Protein 2X4G (pdb70)

CATH classification: 3.40.50.720

InterPro domains:
  IPR001509 NAD-dependent epimerase/dehydratase [PF01370] (17-238)
  IPR036291 NAD(P)-binding domain superfamily [SSF51735] (15-338)
  IPR051783 NAD(P)-dependent oxidoreductase-like [PTHR48079] (13-336)

Organism: Pseudomonas aeruginosa (strain ATCC 15692 / DSM 22644 / CIP 104116 / JCM 14847 / LMG 12228 / 1C / PRS 101 / PAO1) (NCBI:txid208964)

Radius of gyration: 19.43 Å; Cα contacts (8 Å, |Δi|>4): 600; chains: 1; bounding box: 44×50×52 Å

Nearest PDB structures (foldseek):
  2x4g-assembly1_A-2  TM=1.003E+00  e=2.771E-66  Pseudomonas aeruginosa PAO1
  3wj7-assembly1_C  TM=9.070E-01  e=3.249E-26  Gluconobacter oxydans 621H
  4r1t-assembly1_A  TM=8.453E-01  e=2.362E-19  Petunia x hybrida
  4r1s-assembly2_B  TM=8.388E-01  e=1.203E-18  Petunia x hybrida
  3qvo-assembl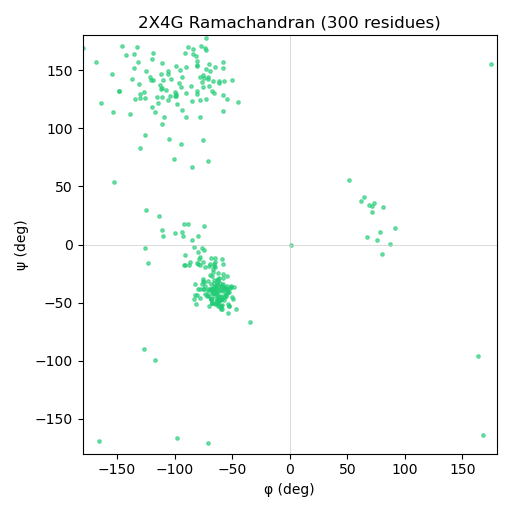y1_A  TM=6.931E-01  e=1.003E-07  Shigella flexneri 2a str. 2457T

Solvent-accessible surface area: 14482 Å² total; per-residue (Å²): 82,173,27,60,15,0,0,6,32,2,35,36,14,24,0,7,5,0,0,86,6,0,78,85,50,41,20,52,4,0,0,4,24,118,76,102,28,108,17,120,81,0,59,116,10,151,30,66,60,18,82,4,102,30,125,59,99,72,5,1,63,158,1,1,117,64,14,60,0,0,0,16,59,170,133,41,65,48,20,56,34,90,5,82,15,2,4,48,1,1,115,126,24,218,8,73,47,0,0,7,22,10,16,18,43,2,8,28,120,22,106,141,54,106,54,0,64,14,49,16,88,38,156,76,119,4,103,86,114,42,71,109,10,51,16,43,38,10,17,2,46,11,0,34,76,31,16,157,122,68,11,26,0,0,0,0,0,15,9,40,11,0,2,47,25,1,70,57,14,72,48,1,157,19,0,10,22,6,13,48,57,137,63,85,85,32,20,66,12,59,36,5,0,1,8,0,27,11,0,0,105,0,0,14,43,0,0,70,134,4,118,98,21,48,4,0,0,0,18,21,58,62,17,78,23,37,52,0,3,84,67,0,0,101,58,25,71,66,110,40,8,104,90,57,60,63,69,127,25,151,48,109,53,76,114,58,215,192,129,36,131,13,25,8,19,45,7,39,21,168,43,0,119,141,71,1,47,7,88,28,111,31,54,10,55,75,2,0,75,73,0,1,69,45,1,125,123,87,57,52,42,167

Secondary structure (DSSP, 8-state):
---EEEEESTTSHHHHHHHHHHHHTT-EEEEEE-TTS-GGGGGGG--EEEE--TT-HHHHHHHTTT-SEEEE--HHHHHHHHHHHHHHHHHHHT-S-EEEE--GGGSPPPTTSSPB-TT---SS--TTS-HHHHHHHHHHHHHHHHHHTT--EEEEEE-EEE-S--SS-STTHHHHHHHTT---EEE--EEEEEEHHHHHHHHHHHHHHSPTT-EEEE--EEEEHHHHHHHHHHHHT-PPPEEE-HHHHHHHHHHHH---TT----B--HHIIIII-----S-HHHHHHHHHHHHHHTT---

Sequence (302 aa):
AHVKYAVLGATGLLGHHAARAIRAAGHDLVLIHRPSSQIQRLAYLEPECRVAEMLDHAGLERALRGLDGVIFSEEVASALGQTNPFYAACLQARVPRILYVGSAYAMPRHPQGLPGHEGLFYDSLPSGKSSYVLCKWALDEQAREQARNGLPVVIGIPGMVLGELDIGPTTGRVITAIGNGEMTHYVAGQRNVIDAAEAGRGLLMALERGRIGERYLLTGHNLEMADLTRRIAELLGQPAPQPMSMAMARALATLGRLEVMAGGQFLDGRKAREELGFFSTTALDDTLLRAIDWFRDNGYFN

Structure (mmCIF, N/CA/C/O backbone):
data_2X4G
#
_entry.id   2X4G
#
_cell.length_a   83.380
_cell.length_b   83.380
_cell.length_c   215.720
_cell.angle_alpha   90.00
_cell.angle_beta   90.00
_cell.angle_gamma   120.00
#
_symmetry.space_group_name_H-M   'P 62 2 2'
#
loop_
_entity.id
_entity.type
_entity.pdbx_description
1 polymer 'NUCLEOSIDE-DIPHOSPHATE-SUGAR EPIMERASE'
2 water water
#
loop_
_atom_site.group_PDB
_atom_site.id
_atom_site.type_symbol
_atom_site.label_atom_id
_atom_site.label_alt_id
_atom_site.label_comp_id
_atom_site.label_asym_id
_atom_site.label_entity_id
_atom_site.label_seq_id
_atom_site.pdbx_PDB_ins_code
_atom_site.Cartn_x
_atom_site.Cartn_y
_atom_site.Cartn_z
_atom_site.occupancy
_atom_site.B_iso_or_equiv
_atom_site.auth_seq_id
_atom_site.auth_comp_id
_atom_site.auth_asym_id
_atom_site.auth_atom_id
_atom_site.pdbx_PDB_model_num
ATOM 1 N N . ALA A 1 12 ? 17.065 -2.120 150.863 1.00 70.69 11 ALA A N 1
ATOM 2 C CA . ALA A 1 12 ? 17.056 -1.541 149.475 1.00 69.84 11 ALA A CA 1
ATOM 3 C C . ALA A 1 12 ? 16.251 -2.425 148.487 1.00 69.72 11 ALA A C 1
ATOM 4 O O . ALA A 1 12 ? 16.825 -3.186 147.700 1.00 69.55 11 ALA A O 1
ATOM 6 N N . HIS A 1 13 ? 14.924 -2.282 148.528 1.00 69.73 12 HIS A N 1
ATOM 7 C CA . HIS A 1 13 ? 13.964 -3.156 147.812 1.00 69.51 12 HIS A CA 1
ATOM 8 C C . HIS A 1 13 ? 14.080 -3.277 146.251 1.00 66.30 12 HIS A C 1
ATOM 9 O O . HIS A 1 13 ? 13.528 -4.221 145.675 1.00 67.40 12 HIS A O 1
ATOM 16 N N . VAL A 1 14 ? 14.778 -2.377 145.562 1.00 61.82 13 VAL A N 1
ATOM 17 C CA . VAL A 1 14 ? 14.850 -2.473 144.100 1.00 58.40 13 VAL A CA 1
ATOM 18 C C . VAL A 1 14 ? 16.301 -2.657 143.623 1.00 55.77 13 VAL A C 1
ATOM 19 O O . VAL A 1 14 ? 17.224 -2.088 144.181 1.00 54.86 13 VAL A O 1
ATOM 23 N N . LYS A 1 15 ? 16.497 -3.480 142.599 1.00 53.62 14 LYS A N 1
ATOM 24 C CA . LYS A 1 15 ? 17.838 -3.815 142.101 1.00 51.61 14 LYS A CA 1
ATOM 25 C C . LYS A 1 15 ? 17.947 -3.380 140.634 1.00 49.31 14 LYS A C 1
ATOM 26 O O . LYS A 1 15 ? 17.171 -3.854 139.785 1.00 49.76 14 LYS A O 1
ATOM 32 N N . TYR A 1 16 ? 18.866 -2.464 140.337 1.00 46.18 15 TYR A N 1
ATOM 33 C CA . TYR A 1 16 ? 19.096 -2.031 138.958 1.00 44.26 15 TYR A CA 1
ATOM 34 C C . TYR A 1 16 ? 20.534 -2.302 138.559 1.00 43.33 15 TYR A C 1
ATOM 35 O O . TYR A 1 16 ? 21.441 -2.123 139.366 1.00 43.11 15 TYR A O 1
ATOM 44 N N . ALA A 1 17 ? 20.729 -2.725 137.309 1.00 42.65 16 ALA A N 1
ATOM 45 C CA . ALA A 1 17 ? 22.050 -3.067 136.784 1.00 42.15 16 ALA A CA 1
ATOM 46 C C . ALA A 1 17 ? 22.496 -2.056 135.750 1.00 41.17 16 ALA A C 1
ATOM 47 O O . ALA A 1 17 ? 21.669 -1.406 135.137 1.00 40.57 16 ALA A O 1
ATOM 49 N N . VAL A 1 18 ? 23.812 -1.944 135.561 1.00 40.80 17 VAL A N 1
ATOM 50 C CA . VAL A 1 18 ? 24.407 -1.075 134.548 1.00 40.08 17 VAL A CA 1
ATOM 51 C C . VAL A 1 18 ? 25.490 -1.839 133.802 1.00 40.53 17 VAL A C 1
ATOM 52 O O . VAL A 1 18 ? 26.388 -2.386 134.433 1.00 41.09 17 VAL A O 1
ATOM 56 N N . LEU A 1 19 ? 25.406 -1.903 132.475 1.00 40.69 18 LEU A N 1
ATOM 57 C CA . LEU A 1 19 ? 26.525 -2.373 131.651 1.00 40.95 18 LEU A CA 1
ATOM 58 C C . LEU A 1 19 ? 27.261 -1.162 131.173 1.00 40.58 18 LEU A C 1
ATOM 59 O O . LEU A 1 19 ? 26.628 -0.184 130.778 1.00 40.50 18 LEU A O 1
ATOM 64 N N . GLY A 1 20 ? 28.589 -1.231 131.178 1.00 40.59 19 GLY A N 1
ATOM 65 C CA . GLY A 1 20 ? 29.430 -0.118 130.748 1.00 39.91 19 GLY A CA 1
ATOM 66 C C . GLY A 1 20 ? 29.593 0.913 131.840 1.00 39.35 19 GLY A C 1
ATOM 67 O O . GLY A 1 20 ? 29.754 2.094 131.555 1.00 39.30 19 GLY A O 1
ATOM 68 N N . ALA A 1 21 ? 29.589 0.443 133.085 1.00 39.29 20 ALA A N 1
ATOM 69 C CA . ALA A 1 21 ? 29.693 1.284 134.266 1.00 38.83 20 ALA A CA 1
ATOM 70 C C . ALA A 1 21 ? 31.015 2.018 134.432 1.00 38.80 20 ALA A C 1
ATOM 71 O O . ALA A 1 21 ? 31.089 2.980 135.189 1.00 39.46 20 ALA A O 1
ATOM 73 N N . THR A 1 22 ? 32.061 1.585 133.750 1.00 38.85 21 THR A N 1
ATOM 74 C CA . THR A 1 22 ? 33.371 2.238 133.871 1.00 38.47 21 THR A CA 1
ATOM 75 C C . THR A 1 22 ? 33.504 3.425 132.908 1.00 38.20 21 THR A C 1
ATOM 76 O O . THR A 1 22 ? 34.408 4.235 133.056 1.00 38.20 21 THR A O 1
ATOM 80 N N . GLY A 1 23 ? 32.617 3.524 131.921 1.00 37.85 22 GLY A N 1
ATOM 81 C CA . GLY A 1 23 ? 32.567 4.718 131.075 1.00 37.61 22 GLY A CA 1
ATOM 82 C C . GLY A 1 23 ? 31.985 5.909 131.824 1.00 37.40 22 GLY A C 1
ATOM 83 O O . GLY A 1 23 ? 31.386 5.746 132.889 1.00 37.82 22 GLY A O 1
ATOM 84 N N . LEU A 1 24 ? 32.127 7.106 131.258 1.00 37.05 23 LEU A N 1
ATOM 85 C CA . LEU A 1 24 ? 31.716 8.336 131.930 1.00 36.03 23 LEU A CA 1
ATOM 86 C C . LEU A 1 24 ? 30.248 8.307 132.280 1.00 35.89 23 LEU A C 1
ATOM 87 O O . LEU A 1 24 ? 29.866 8.560 133.415 1.00 35.77 23 LEU A O 1
ATOM 92 N N . LEU A 1 25 ? 29.414 8.013 131.301 1.00 35.68 24 LEU A N 1
ATOM 93 C CA . LEU A 1 25 ? 27.990 8.112 131.526 1.00 35.69 24 LEU A CA 1
ATOM 94 C C . LEU A 1 25 ? 27.477 6.931 132.388 1.00 36.16 24 LEU A C 1
ATOM 95 O O . LEU A 1 25 ? 26.641 7.110 133.250 1.00 36.73 24 LEU A O 1
ATOM 100 N N . GLY A 1 26 ? 27.996 5.731 132.189 1.00 36.75 25 GLY A N 1
ATOM 101 C CA . GLY A 1 26 ? 27.625 4.598 133.048 1.00 36.68 25 GLY A CA 1
ATOM 102 C C . GLY A 1 26 ? 28.003 4.772 134.521 1.00 36.45 25 GLY A C 1
ATOM 103 O O . GLY A 1 26 ? 27.272 4.345 135.407 1.00 36.96 25 GLY A O 1
ATOM 104 N N . HIS A 1 27 ? 29.151 5.391 134.791 1.00 35.48 26 HIS A N 1
ATOM 105 C CA . HIS A 1 27 ? 29.653 5.509 136.149 1.00 34.33 26 HIS A CA 1
ATOM 106 C C . HIS A 1 27 ? 28.677 6.376 136.904 1.00 33.90 26 HIS A C 1
ATOM 107 O O . HIS A 1 27 ? 28.345 6.108 138.059 1.00 33.73 26 HIS A O 1
ATOM 114 N N . HIS A 1 28 ? 28.202 7.413 136.226 1.00 33.79 27 HIS A N 1
ATOM 115 C CA . HIS A 1 28 ? 27.240 8.366 136.810 1.00 33.37 27 HIS A CA 1
ATOM 116 C C . HIS A 1 28 ? 25.819 7.759 136.875 1.00 33.84 27 HIS A C 1
ATOM 117 O O . HIS A 1 28 ? 25.054 8.088 137.772 1.00 35.55 27 HIS A O 1
ATOM 124 N N . ALA A 1 29 ? 25.448 6.856 135.975 1.00 33.54 28 ALA A N 1
ATOM 125 C CA . ALA A 1 29 ? 24.188 6.124 136.181 1.00 33.74 28 ALA A CA 1
ATOM 126 C C . ALA A 1 29 ? 24.321 5.306 137.464 1.00 34.38 28 ALA A C 1
ATOM 127 O O . ALA A 1 29 ? 23.456 5.359 138.324 1.00 34.83 28 ALA A O 1
ATOM 129 N N . ALA A 1 30 ? 25.428 4.578 137.595 1.00 34.61 29 ALA A N 1
ATOM 130 C CA . ALA A 1 30 ? 25.669 3.732 138.753 1.00 35.00 29 ALA A CA 1
ATOM 131 C C . ALA A 1 30 ? 25.517 4.534 140.050 1.00 35.23 29 ALA A C 1
ATOM 132 O O . ALA A 1 30 ? 24.752 4.157 140.947 1.00 35.92 29 ALA A O 1
ATOM 134 N N . ARG A 1 31 ? 26.222 5.652 140.125 1.00 34.43 30 ARG A N 1
ATOM 135 C CA . ARG A 1 31 ? 26.104 6.574 141.246 1.00 34.38 30 ARG A CA 1
ATOM 136 C C . ARG A 1 31 ? 24.684 7.038 141.561 1.00 34.61 30 ARG A C 1
ATOM 137 O O . ARG A 1 31 ? 24.317 7.208 142.708 1.00 35.11 30 ARG A O 1
ATOM 145 N N . ALA A 1 32 ? 23.916 7.316 140.522 1.00 34.59 31 ALA A N 1
ATOM 146 C CA . ALA A 1 32 ? 22.559 7.787 140.685 1.00 34.92 31 ALA A CA 1
ATOM 147 C C . ALA A 1 32 ? 21.698 6.703 141.302 1.00 35.34 31 ALA A C 1
ATOM 148 O O . ALA A 1 32 ? 20.815 7.003 142.102 1.00 36.52 31 ALA A O 1
ATOM 150 N N . ILE A 1 33 ? 21.959 5.452 140.922 1.00 35.25 32 ILE A N 1
ATOM 151 C CA . ILE A 1 33 ? 21.268 4.287 141.470 1.00 35.47 32 ILE A CA 1
ATOM 152 C C . ILE A 1 33 ? 21.635 4.126 142.926 1.00 36.52 32 ILE A C 1
ATOM 153 O O . ILE A 1 33 ? 20.801 3.823 143.738 1.00 37.44 32 ILE A O 1
ATOM 158 N N . ARG A 1 34 ? 22.894 4.330 143.259 1.00 37.48 33 ARG A N 1
ATOM 159 C CA . ARG A 1 34 ? 23.325 4.325 144.644 1.00 38.72 33 ARG A CA 1
ATOM 160 C C . ARG A 1 34 ? 22.705 5.498 145.408 1.00 38.53 33 ARG A C 1
ATOM 161 O O . ARG A 1 34 ? 22.192 5.313 146.498 1.00 39.84 33 ARG A O 1
ATOM 169 N N . ALA A 1 35 ? 22.704 6.690 144.831 1.00 37.65 34 ALA A N 1
ATOM 170 C CA . ALA A 1 35 ? 22.094 7.868 145.485 1.00 37.48 34 ALA A CA 1
ATOM 171 C C . ALA A 1 35 ? 20.585 7.713 145.764 1.00 37.88 34 ALA A C 1
ATOM 172 O O . ALA A 1 35 ? 20.065 8.235 146.746 1.00 38.29 34 ALA A O 1
ATOM 174 N N . ALA A 1 36 ? 19.881 6.999 144.900 1.00 37.94 35 ALA A N 1
ATOM 175 C CA . ALA A 1 36 ? 18.451 6.719 145.121 1.00 39.04 35 ALA A CA 1
ATOM 176 C C . ALA A 1 36 ? 18.191 5.633 146.187 1.00 40.07 35 ALA A C 1
ATOM 177 O O . ALA A 1 36 ? 17.040 5.334 146.502 1.00 40.68 35 ALA A O 1
ATOM 179 N N . GLY A 1 37 ? 19.255 5.038 146.725 1.00 40.27 36 GLY A N 1
ATOM 180 C CA . GLY A 1 37 ? 19.125 3.956 147.706 1.00 41.08 36 GLY A CA 1
ATOM 181 C C . GLY A 1 37 ? 18.627 2.634 147.142 1.00 40.97 36 GLY A C 1
ATOM 182 O O . GLY A 1 37 ? 18.018 1.856 147.843 1.00 42.55 36 GLY A O 1
ATOM 183 N N . HIS A 1 38 ? 18.882 2.374 145.869 1.00 40.15 37 HIS A N 1
ATOM 184 C CA . HIS A 1 38 ? 18.619 1.070 145.292 1.00 39.70 37 HIS A CA 1
ATOM 185 C C . HIS A 1 38 ? 19.846 0.168 145.407 1.00 39.88 37 HIS A C 1
ATOM 186 O O . HIS A 1 38 ? 20.942 0.623 145.711 1.00 39.15 37 HIS A O 1
ATOM 193 N N . ASP A 1 39 ? 19.637 -1.128 145.206 1.00 40.65 38 ASP A N 1
ATOM 194 C CA . ASP A 1 39 ? 20.726 -2.076 145.142 1.00 41.15 38 ASP A CA 1
ATOM 195 C C . ASP A 1 39 ? 21.305 -1.995 143.743 1.00 39.76 38 ASP A C 1
ATOM 196 O O . ASP A 1 39 ? 20.571 -2.056 142.758 1.00 39.70 38 ASP A O 1
ATOM 201 N N . LEU A 1 40 ? 22.622 -1.851 143.662 1.00 38.66 39 LEU A N 1
ATOM 202 C CA . LEU A 1 40 ? 23.291 -1.634 142.394 1.00 37.42 39 LEU A CA 1
ATOM 203 C C . LEU A 1 40 ? 23.972 -2.901 141.953 1.00 37.66 39 LEU A C 1
ATOM 204 O O . LEU A 1 40 ? 24.738 -3.505 142.720 1.00 38.55 39 LEU A O 1
ATOM 209 N N . VAL A 1 41 ? 23.689 -3.307 140.724 1.00 36.77 40 VAL A N 1
ATOM 210 C CA . VAL A 1 41 ? 24.434 -4.381 140.092 1.00 36.91 40 VAL A CA 1
ATOM 211 C C . VAL A 1 41 ? 25.230 -3.798 138.919 1.00 36.10 40 VAL A C 1
ATOM 212 O O . VAL A 1 41 ? 24.719 -2.967 138.172 1.00 35.64 40 VAL A O 1
ATOM 216 N N . LEU A 1 42 ? 26.483 -4.219 138.789 1.00 35.93 41 LEU A N 1
ATOM 217 C CA . LEU A 1 42 ? 27.341 -3.822 137.680 1.00 35.71 41 LEU A CA 1
ATOM 218 C C . LEU A 1 42 ? 27.706 -5.057 136.860 1.00 37.04 41 LEU A C 1
ATOM 219 O O . LEU A 1 42 ? 28.381 -5.971 137.356 1.00 37.68 41 LEU A O 1
ATOM 224 N N . ILE A 1 43 ? 27.237 -5.096 135.616 1.00 37.68 42 ILE A N 1
ATOM 225 C CA . ILE A 1 43 ? 27.585 -6.171 134.705 1.00 38.93 42 ILE A CA 1
ATOM 226 C C . ILE A 1 43 ? 28.789 -5.700 133.898 1.00 39.24 42 ILE A C 1
ATOM 227 O O . ILE A 1 43 ? 28.688 -4.737 133.165 1.00 39.10 42 ILE A O 1
ATOM 232 N N . HIS A 1 44 ? 29.925 -6.375 134.054 1.00 40.53 43 HIS A N 1
ATOM 233 C CA . HIS A 1 44 ? 31.167 -5.966 133.400 1.00 41.04 43 HIS A CA 1
ATOM 234 C C . HIS A 1 44 ? 31.897 -7.088 132.705 1.00 42.98 43 HIS A C 1
ATOM 235 O O . HIS A 1 44 ? 31.749 -8.267 133.052 1.00 43.97 43 HIS A O 1
ATOM 242 N N . ARG A 1 45 ? 32.727 -6.730 131.738 1.00 44.27 44 ARG A N 1
ATOM 243 C CA . ARG A 1 45 ? 33.542 -7.753 131.096 1.00 46.67 44 ARG A CA 1
ATOM 244 C C . ARG A 1 45 ? 34.759 -8.059 131.984 1.00 46.81 44 ARG A C 1
ATOM 245 O O . ARG A 1 45 ? 35.158 -7.238 132.810 1.00 46.29 44 ARG A O 1
ATOM 253 N N . PRO A 1 46 ? 35.310 -9.263 131.869 1.00 48.00 45 PRO A N 1
ATOM 254 C CA . PRO A 1 46 ? 36.328 -9.651 132.830 1.00 49.22 45 PRO A CA 1
ATOM 255 C C . PRO A 1 46 ? 37.576 -8.778 132.773 1.00 49.46 45 PRO A C 1
ATOM 256 O O . PRO A 1 46 ? 38.220 -8.562 133.791 1.00 49.28 45 PRO A O 1
ATOM 260 N N . SER A 1 47 ? 37.896 -8.264 131.596 1.00 50.30 46 SER A N 1
ATOM 261 C CA . SER A 1 47 ? 39.034 -7.354 131.442 1.00 51.44 46 SER A CA 1
ATOM 262 C C . SER A 1 47 ? 38.843 -5.974 132.071 1.00 50.82 46 SER A C 1
ATOM 263 O O . SER A 1 47 ? 39.815 -5.247 132.251 1.00 51.13 46 SER A O 1
ATOM 266 N N . SER A 1 48 ? 37.610 -5.583 132.358 1.00 50.70 47 SER A N 1
ATOM 267 C CA . SER A 1 48 ? 37.349 -4.193 132.717 1.00 50.73 47 SER A CA 1
ATOM 268 C C . SER A 1 48 ? 37.694 -3.937 134.167 1.00 51.37 47 SER A C 1
ATOM 269 O O . SER A 1 48 ? 37.610 -4.841 135.002 1.00 52.66 47 SER A O 1
ATOM 272 N N . GLN A 1 49 ? 38.029 -2.692 134.476 1.00 51.33 48 GLN A N 1
ATOM 273 C CA . GLN A 1 49 ? 38.493 -2.364 135.803 1.00 52.03 48 GLN A CA 1
ATOM 274 C C . GLN A 1 49 ? 37.415 -1.727 136.670 1.00 50.09 48 GLN A C 1
ATOM 275 O O . GLN A 1 49 ? 37.412 -0.541 136.995 1.00 49.25 48 GLN A O 1
ATOM 281 N N . ILE A 1 50 ? 36.514 -2.604 137.059 1.00 49.16 49 ILE A N 1
ATOM 282 C CA . ILE A 1 50 ? 35.303 -2.264 137.722 1.00 47.16 49 ILE A CA 1
ATOM 283 C C . ILE A 1 50 ? 35.586 -1.957 139.203 1.00 47.59 49 ILE A C 1
ATOM 284 O O . ILE A 1 50 ? 34.792 -1.309 139.862 1.00 47.15 49 ILE A O 1
ATOM 289 N N . GLN A 1 51 ? 36.735 -2.385 139.717 1.00 48.67 50 GLN A N 1
ATOM 290 C CA . GLN A 1 51 ? 37.140 -2.033 141.085 1.00 49.27 50 GLN A CA 1
ATOM 291 C C . GLN A 1 51 ? 37.256 -0.515 141.329 1.00 48.01 50 GLN A C 1
ATOM 292 O O . GLN A 1 51 ? 37.352 -0.098 142.477 1.00 47.85 50 GLN A O 1
ATOM 298 N N . ARG A 1 52 ? 37.242 0.303 140.272 1.00 46.54 51 ARG A N 1
ATOM 299 C CA . ARG A 1 52 ? 37.099 1.754 140.450 1.00 45.72 51 ARG A CA 1
ATOM 300 C C . ARG A 1 52 ? 35.746 2.147 141.040 1.00 44.13 51 ARG A C 1
ATOM 301 O O . ARG A 1 52 ? 35.576 3.281 141.449 1.00 43.53 51 ARG A O 1
ATOM 309 N N . LEU A 1 53 ? 34.783 1.230 141.036 1.00 43.19 52 LEU A N 1
ATOM 310 C CA . LEU A 1 53 ? 33.442 1.493 141.538 1.00 42.07 52 LEU A CA 1
ATOM 311 C C . LEU A 1 53 ? 33.150 0.749 142.847 1.00 42.57 52 LEU A C 1
ATOM 312 O O . LEU A 1 53 ? 32.017 0.777 143.361 1.00 42.40 52 LEU A O 1
ATOM 317 N N . ALA A 1 54 ? 34.170 0.113 143.411 1.00 42.78 53 ALA A N 1
ATOM 318 C CA . ALA A 1 54 ? 33.995 -0.621 144.667 1.00 43.47 53 ALA A CA 1
ATOM 319 C C . ALA A 1 54 ? 33.394 0.252 145.785 1.00 42.84 53 ALA A C 1
ATOM 320 O O . ALA A 1 54 ? 32.601 -0.228 146.579 1.00 43.80 53 ALA A O 1
ATOM 322 N N . TYR A 1 55 ? 33.753 1.531 145.824 1.00 41.80 54 TYR A N 1
ATOM 323 C CA . TYR A 1 55 ? 33.211 2.472 146.810 1.00 41.15 54 TYR A CA 1
ATOM 324 C C . TYR A 1 55 ? 31.670 2.520 146.826 1.00 41.08 54 TYR A C 1
ATOM 325 O O . TYR A 1 55 ? 31.077 2.801 147.870 1.00 41.33 54 TYR A O 1
ATOM 334 N N . LEU A 1 56 ? 31.026 2.214 145.699 1.00 40.71 55 LEU A N 1
ATOM 335 C CA . LEU A 1 56 ? 29.556 2.141 145.651 1.00 41.10 55 LEU A CA 1
ATOM 336 C C . LEU A 1 56 ? 29.001 0.881 146.326 1.00 42.41 55 LEU A C 1
ATOM 337 O O . LEU A 1 56 ? 27.778 0.729 146.458 1.00 42.35 55 LEU A O 1
ATOM 342 N N . GLU A 1 57 ? 29.897 -0.003 146.771 1.00 44.01 56 GLU A N 1
ATOM 343 C CA . GLU A 1 57 ? 29.528 -1.294 147.349 1.00 45.56 56 GLU A CA 1
ATOM 344 C C . GLU A 1 57 ? 28.583 -2.014 146.426 1.00 45.61 56 GLU A C 1
ATOM 345 O O . GLU A 1 57 ? 27.501 -2.401 146.844 1.00 46.20 56 GLU A O 1
ATOM 351 N N . PRO A 1 58 ? 29.001 -2.199 145.161 1.00 45.50 57 PRO A N 1
ATOM 352 C CA . PRO A 1 58 ? 28.176 -2.805 144.132 1.00 45.49 57 PRO A CA 1
ATOM 353 C C . PRO A 1 58 ? 28.197 -4.291 144.237 1.00 46.68 57 PRO A C 1
ATOM 354 O O . PRO A 1 58 ? 29.089 -4.844 144.860 1.00 47.58 57 PRO A O 1
ATOM 358 N N . GLU A 1 59 ? 27.224 -4.933 143.619 1.00 47.36 58 GLU A N 1
ATOM 359 C CA . GLU A 1 59 ? 27.285 -6.370 143.381 1.00 48.74 58 GLU A CA 1
ATOM 360 C C . GLU A 1 59 ? 27.763 -6.488 141.930 1.00 48.55 58 GLU A C 1
ATOM 361 O O . GLU A 1 59 ? 27.213 -5.842 141.054 1.00 48.20 58 GLU A O 1
ATOM 367 N N . CYS A 1 60 ? 28.809 -7.265 141.684 1.00 49.53 59 CYS A N 1
ATOM 368 C CA . CYS A 1 60 ? 29.419 -7.355 140.359 1.00 49.31 59 CYS A CA 1
ATOM 369 C C . CYS A 1 60 ? 29.169 -8.696 139.774 1.00 50.74 59 CYS A C 1
ATOM 370 O O . CYS A 1 60 ? 29.355 -9.712 140.440 1.00 52.10 59 CYS A O 1
ATOM 373 N N . ARG A 1 61 ? 28.773 -8.695 138.508 1.00 51.34 60 ARG A N 1
ATOM 374 C CA . ARG A 1 61 ? 28.517 -9.921 137.768 1.00 52.56 60 ARG A CA 1
ATOM 375 C C . ARG A 1 61 ? 29.331 -9.899 136.493 1.00 52.88 60 ARG A C 1
ATOM 376 O O . ARG A 1 61 ? 29.268 -8.928 135.746 1.00 52.10 60 ARG A O 1
ATOM 384 N N . VAL A 1 62 ? 30.126 -10.944 136.267 1.00 54.78 61 VAL A N 1
ATOM 385 C CA . VAL A 1 62 ? 31.024 -10.977 135.111 1.00 55.54 61 VAL A CA 1
ATOM 386 C C . VAL A 1 62 ? 30.277 -11.508 133.894 1.00 56.63 61 VAL A C 1
ATOM 387 O O . VAL A 1 62 ? 29.514 -12.457 133.993 1.00 56.99 61 VAL A O 1
ATOM 391 N N . ALA A 1 63 ? 30.480 -10.872 132.751 1.00 57.54 62 ALA A N 1
ATOM 392 C CA . ALA A 1 63 ? 29.866 -11.329 131.524 1.00 59.41 62 ALA A CA 1
ATOM 393 C C . ALA A 1 63 ? 30.557 -10.696 130.335 1.00 60.91 62 ALA A C 1
ATOM 394 O O . ALA A 1 63 ? 30.617 -9.472 130.232 1.00 60.59 62 ALA A O 1
ATOM 396 N N . GLU A 1 64 ? 31.097 -11.521 129.445 1.00 63.90 63 GLU A N 1
ATOM 397 C CA . GLU A 1 64 ? 31.533 -11.030 128.135 1.00 65.66 63 GLU A CA 1
ATOM 398 C C . GLU A 1 64 ? 30.275 -10.792 127.300 1.00 66.43 63 GLU A C 1
ATOM 399 O O . GLU A 1 64 ? 29.304 -11.533 127.383 1.00 66.70 63 GLU A O 1
ATOM 405 N N . MET A 1 65 ? 30.290 -9.746 126.495 1.00 67.39 64 MET A N 1
ATOM 406 C CA . MET A 1 65 ? 29.069 -9.291 125.849 1.00 68.36 64 MET A CA 1
ATOM 407 C C . MET A 1 65 ? 28.659 -10.094 124.629 1.00 69.71 64 MET A C 1
ATOM 408 O O . MET A 1 65 ? 27.728 -9.696 123.924 1.00 69.58 64 MET A O 1
ATOM 413 N N . LEU A 1 66 ? 29.359 -11.199 124.369 1.00 71.20 65 LEU A N 1
ATOM 414 C CA . LEU A 1 66 ? 29.013 -12.098 123.272 1.00 72.72 65 LEU A CA 1
ATOM 415 C C . LEU A 1 66 ? 28.823 -13.511 123.808 1.00 73.67 65 LEU A C 1
ATOM 416 O O . LEU A 1 66 ? 29.037 -14.480 123.087 1.00 75.24 65 LEU A O 1
ATOM 421 N N . ASP A 1 67 ? 28.382 -13.601 125.067 1.00 73.06 66 ASP A N 1
ATOM 422 C CA . ASP A 1 67 ? 28.302 -14.854 125.849 1.00 73.62 66 ASP A CA 1
ATOM 423 C C . ASP A 1 67 ? 26.889 -14.980 126.469 1.00 73.04 66 ASP A C 1
ATOM 424 O O . ASP A 1 67 ? 26.674 -14.628 127.631 1.00 72.69 66 ASP A O 1
ATOM 429 N N . HIS A 1 68 ? 25.940 -15.490 125.679 1.00 73.31 67 HIS A N 1
ATOM 430 C CA . HIS A 1 68 ? 24.500 -15.510 126.032 1.00 72.68 67 HIS A CA 1
ATOM 431 C C . HIS A 1 68 ? 24.168 -16.247 127.329 1.00 72.11 67 HIS A C 1
ATOM 432 O O . HIS A 1 68 ? 23.176 -15.943 127.967 1.00 71.84 67 HIS A O 1
ATOM 439 N N . ALA A 1 69 ? 24.966 -17.239 127.697 1.00 72.22 68 ALA A N 1
ATOM 440 C CA . ALA A 1 69 ? 24.781 -17.935 128.972 1.00 71.93 68 ALA A CA 1
ATOM 441 C C . ALA A 1 69 ? 25.035 -16.968 130.140 1.00 69.98 68 ALA A C 1
ATOM 442 O O . ALA A 1 69 ? 24.293 -16.961 131.129 1.00 69.78 68 ALA A O 1
ATOM 444 N N . GLY A 1 70 ? 26.081 -16.151 129.999 1.00 68.23 69 GLY A N 1
ATOM 445 C CA . GLY A 1 70 ? 26.575 -15.299 131.074 1.00 66.45 69 GLY A CA 1
ATOM 446 C C . GLY A 1 70 ? 25.808 -14.003 131.231 1.00 64.49 69 GLY A C 1
ATOM 447 O O . GLY A 1 70 ? 25.662 -13.500 132.349 1.00 64.06 69 GLY A O 1
ATOM 448 N N . LEU A 1 71 ? 25.333 -13.442 130.122 1.00 63.02 70 LEU A N 1
ATOM 449 C CA . LEU A 1 71 ? 24.483 -12.263 130.189 1.00 61.22 70 LEU A CA 1
ATOM 450 C C . LEU A 1 71 ? 23.186 -12.620 130.904 1.00 60.78 70 LEU A C 1
ATOM 451 O O . LEU A 1 71 ? 22.785 -11.929 131.838 1.00 60.33 70 LEU A O 1
ATOM 456 N N . GLU A 1 72 ? 22.547 -13.700 130.455 1.00 60.96 71 GLU A N 1
ATOM 457 C CA . GLU A 1 72 ? 21.325 -14.221 131.062 1.00 60.76 71 GLU A CA 1
ATOM 458 C C . GLU A 1 72 ? 21.478 -14.373 132.546 1.00 59.87 71 GLU A C 1
ATOM 459 O O . GLU A 1 72 ? 20.582 -14.051 133.309 1.00 59.10 71 GLU A O 1
ATOM 465 N N . ARG A 1 73 ? 22.608 -14.930 132.943 1.00 59.79 72 ARG A N 1
ATOM 466 C CA . ARG A 1 73 ? 22.878 -15.163 134.346 1.00 60.10 72 ARG A CA 1
ATOM 467 C C . ARG A 1 73 ? 23.104 -13.815 135.049 1.00 57.31 72 ARG A C 1
ATOM 468 O O . ARG A 1 73 ? 22.552 -13.576 136.123 1.00 57.50 72 ARG A O 1
ATOM 476 N N . ALA A 1 74 ? 23.880 -12.930 134.437 1.00 54.37 73 ALA A N 1
ATOM 477 C CA . ALA A 1 74 ? 24.112 -11.612 135.018 1.00 51.86 73 ALA A CA 1
ATOM 478 C C . ALA A 1 74 ? 22.852 -10.739 135.064 1.00 49.85 73 ALA A C 1
ATOM 479 O O . ALA A 1 74 ? 22.769 -9.824 135.877 1.00 49.10 73 ALA A O 1
ATOM 481 N N . LEU A 1 75 ? 21.883 -11.017 134.198 1.00 48.52 74 LEU A N 1
ATOM 482 C CA . LEU A 1 75 ? 20.626 -10.270 134.170 1.00 47.10 74 LEU A CA 1
ATOM 483 C C . LEU A 1 75 ? 19.499 -10.890 135.026 1.00 47.82 74 LEU A C 1
ATOM 484 O O . LEU A 1 75 ? 18.351 -10.427 134.988 1.00 47.96 74 LEU A O 1
ATOM 489 N N . ARG A 1 76 ? 19.814 -11.929 135.800 1.00 48.26 75 ARG A N 1
ATOM 490 C CA . ARG A 1 76 ? 18.825 -12.555 136.677 1.00 48.67 75 ARG A CA 1
ATOM 491 C C . ARG A 1 76 ? 18.405 -11.581 137.802 1.00 47.71 75 ARG A C 1
ATOM 492 O O . ARG A 1 76 ? 19.237 -10.838 138.340 1.00 46.10 75 ARG A O 1
ATOM 500 N N . GLY A 1 77 ? 17.112 -11.595 138.129 1.00 47.68 76 GLY A N 1
ATOM 501 C CA . GLY A 1 77 ? 16.598 -11.009 139.363 1.00 47.32 76 GLY A CA 1
ATOM 502 C C . GLY A 1 77 ? 16.813 -9.521 139.500 1.00 46.15 76 GLY A C 1
ATOM 503 O O . GLY A 1 77 ? 17.099 -9.024 140.596 1.00 46.15 76 GLY A O 1
ATOM 504 N N . LEU A 1 78 ? 16.678 -8.821 138.379 1.00 45.09 77 LEU A N 1
ATOM 505 C CA . LEU A 1 78 ? 16.807 -7.387 138.335 1.00 43.90 77 LEU A CA 1
ATOM 506 C C . LEU A 1 78 ? 15.445 -6.758 138.177 1.00 44.61 77 LEU A C 1
ATOM 507 O O . LEU A 1 78 ? 14.554 -7.346 137.541 1.00 45.40 77 LEU A O 1
ATOM 512 N N . ASP A 1 79 ? 15.283 -5.553 138.726 1.00 44.10 78 ASP A N 1
ATOM 513 C CA . ASP A 1 79 ? 14.120 -4.733 138.393 1.00 43.80 78 ASP A CA 1
ATOM 514 C C . ASP A 1 79 ? 14.378 -3.805 137.192 1.00 42.94 78 ASP A C 1
ATOM 515 O O . ASP A 1 79 ? 13.462 -3.186 136.692 1.00 43.33 78 ASP A O 1
ATOM 520 N N . GLY A 1 80 ? 15.615 -3.700 136.726 1.00 42.51 79 GLY A N 1
ATOM 521 C CA . GLY A 1 80 ? 15.908 -2.923 135.507 1.00 41.87 79 GLY A CA 1
ATOM 522 C C . GLY A 1 80 ? 17.386 -2.912 135.118 1.00 41.17 79 GLY A C 1
ATOM 523 O O . GLY A 1 80 ? 18.234 -3.334 135.899 1.00 41.04 79 GLY A O 1
ATOM 524 N N . VAL A 1 81 ? 17.695 -2.421 133.915 1.00 40.80 80 VAL A N 1
ATOM 525 C CA . VAL A 1 81 ? 19.071 -2.392 133.414 1.00 40.26 80 VAL A CA 1
ATOM 526 C C . VAL A 1 81 ? 19.355 -1.204 132.483 1.00 40.14 80 VAL A C 1
ATOM 527 O O . VAL A 1 81 ? 18.605 -0.927 131.548 1.00 40.53 80 VAL A O 1
ATOM 531 N N . ILE A 1 82 ? 20.448 -0.510 132.735 1.00 40.01 81 ILE A N 1
ATOM 532 C CA . ILE A 1 82 ? 20.912 0.531 131.830 1.00 40.31 81 ILE A CA 1
ATOM 533 C C . ILE A 1 82 ? 22.029 -0.017 130.945 1.00 41.15 81 ILE A C 1
ATOM 534 O O . ILE A 1 82 ? 22.961 -0.626 131.444 1.00 41.72 81 ILE A O 1
ATOM 539 N N . PHE A 1 83 ? 21.930 0.209 129.639 1.00 42.26 82 PHE A N 1
ATOM 540 C CA . PHE A 1 83 ? 22.962 -0.203 128.685 1.00 43.37 82 PHE A CA 1
ATOM 541 C C . PHE A 1 83 ? 23.725 1.002 128.117 1.00 43.72 82 PHE A C 1
ATOM 542 O O . PHE A 1 83 ? 23.167 1.763 127.335 1.00 43.24 82 PHE A O 1
ATOM 550 N N . SER A 1 84 ? 24.998 1.147 128.506 1.00 44.86 83 SER A N 1
ATOM 551 C CA . SER A 1 84 ? 25.897 2.204 127.981 1.00 45.34 83 SER A CA 1
ATOM 552 C C . SER A 1 84 ? 26.769 1.772 126.802 1.00 46.13 83 SER A C 1
ATOM 553 O O . SER A 1 84 ? 27.748 1.047 126.975 1.00 47.02 83 SER A O 1
ATOM 556 N N . GLU A 1 97 ? 32.627 -1.971 108.331 1.00 85.35 96 GLU A N 1
ATOM 557 C CA . GLU A 1 97 ? 32.406 -2.907 109.430 1.00 84.78 96 GLU A CA 1
ATOM 558 C C . GLU A 1 97 ? 31.911 -2.221 110.731 1.00 82.33 96 GLU A C 1
ATOM 559 O O . GLU A 1 97 ? 31.644 -2.909 111.715 1.00 81.96 96 GLU A O 1
ATOM 565 N N . GLU A 1 98 ? 31.751 -0.893 110.742 1.0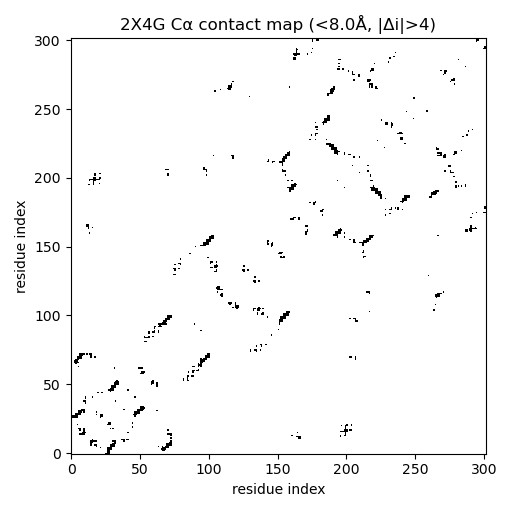0 80.88 97 GLU A N 1
ATOM 566 C CA . GLU A 1 98 ? 31.349 -0.174 111.983 1.00 78.60 97 GLU A CA 1
ATOM 567 C C . GLU A 1 98 ? 29.864 -0.378 112.370 1.00 76.71 97 GLU A C 1
ATOM 568 O O . GLU A 1 98 ? 29.563 -0.593 113.542 1.00 75.71 97 GLU A O 1
ATOM 574 N N . VAL A 1 99 ? 28.951 -0.329 111.400 1.00 76.01 98 VAL A N 1
ATOM 575 C CA . VAL A 1 99 ? 27.511 -0.561 111.666 1.00 74.55 98 VAL A CA 1
ATOM 576 C C . VAL A 1 99 ? 27.196 -2.002 112.070 1.00 74.00 98 VAL A C 1
ATOM 577 O O . VAL A 1 99 ? 26.519 -2.232 113.073 1.00 73.06 98 VAL A O 1
ATOM 581 N N . ALA A 1 100 ? 27.683 -2.952 111.274 1.00 74.27 99 ALA A N 1
ATOM 582 C CA . ALA A 1 100 ? 27.468 -4.393 111.490 1.00 74.19 99 ALA A CA 1
ATOM 583 C C . ALA A 1 100 ? 27.873 -4.903 112.876 1.00 72.63 99 ALA A C 1
ATOM 584 O O . ALA A 1 100 ? 27.197 -5.771 113.446 1.00 72.40 99 ALA A O 1
ATOM 586 N N . SER A 1 101 ? 28.983 -4.372 113.391 1.00 71.31 100 SER A N 1
ATOM 587 C CA . SER A 1 101 ? 29.569 -4.809 114.662 1.00 70.00 100 SER A CA 1
ATOM 588 C C . SER A 1 101 ? 29.050 -4.013 115.846 1.00 67.98 100 SER A C 1
ATOM 589 O O . SER A 1 101 ? 29.219 -4.443 116.985 1.00 67.88 100 SER A O 1
ATOM 592 N N . ALA A 1 102 ? 28.460 -2.846 115.584 1.00 66.59 101 ALA A N 1
ATOM 593 C CA . ALA A 1 102 ? 27.714 -2.109 116.605 1.00 64.76 101 ALA A CA 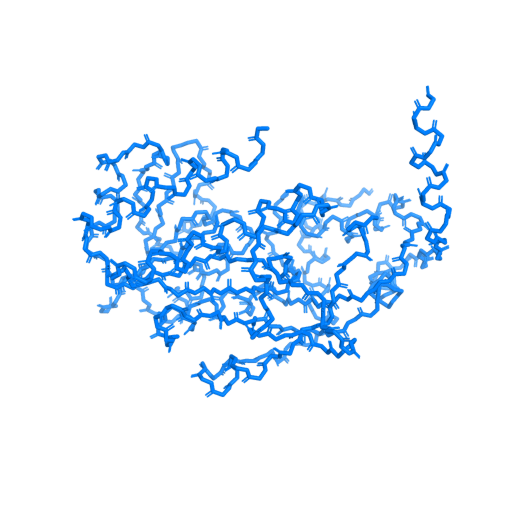1
ATOM 594 C C . ALA A 1 102 ? 26.468 -2.924 116.947 1.00 64.52 101 ALA A C 1
ATOM 595 O O . ALA A 1 102 ? 26.194 -3.216 118.123 1.00 63.45 101 ALA A O 1
ATOM 597 N N . LEU A 1 103 ? 25.747 -3.321 115.898 1.00 65.16 102 LEU A N 1
ATOM 598 C CA . LEU A 1 103 ? 24.583 -4.183 116.033 1.00 65.35 102 LEU A CA 1
ATOM 599 C C . LEU A 1 103 ? 24.949 -5.543 116.604 1.00 65.74 102 LEU A C 1
ATOM 600 O O . LEU A 1 103 ? 24.153 -6.143 117.316 1.00 65.90 102 LEU A O 1
ATOM 605 N N . GLY A 1 104 ? 26.155 -6.015 116.305 1.00 66.32 103 GLY A N 1
ATOM 606 C CA . GLY A 1 104 ? 26.625 -7.303 116.795 1.00 67.03 103 GLY A CA 1
ATOM 607 C C . GLY A 1 104 ? 26.845 -7.367 118.298 1.00 66.04 103 GLY A C 1
ATOM 608 O O . GLY A 1 104 ? 26.766 -8.443 118.899 1.00 66.73 103 GLY A O 1
ATOM 609 N N . GLN A 1 105 ? 27.143 -6.228 118.905 1.00 64.76 104 GLN A N 1
ATOM 610 C CA . GLN A 1 105 ? 27.310 -6.161 120.350 1.00 63.87 104 GLN A CA 1
ATOM 611 C C . GLN A 1 105 ? 25.956 -6.091 121.037 1.00 62.41 104 GLN A C 1
ATOM 612 O O . GLN A 1 105 ? 25.747 -6.767 122.055 1.00 63.09 104 GLN A O 1
ATOM 618 N N . THR A 1 106 ? 25.036 -5.284 120.508 1.00 60.36 105 THR A N 1
ATOM 619 C CA . THR A 1 106 ? 23.755 -5.100 121.180 1.00 58.61 105 THR A CA 1
ATOM 620 C C . THR A 1 106 ? 22.834 -6.292 121.023 1.00 58.48 105 THR A C 1
ATOM 621 O O . THR A 1 106 ? 22.039 -6.581 121.910 1.00 58.17 105 THR A O 1
ATOM 625 N N . ASN A 1 107 ? 22.912 -6.984 119.898 1.00 58.49 106 ASN A N 1
ATOM 626 C CA . ASN A 1 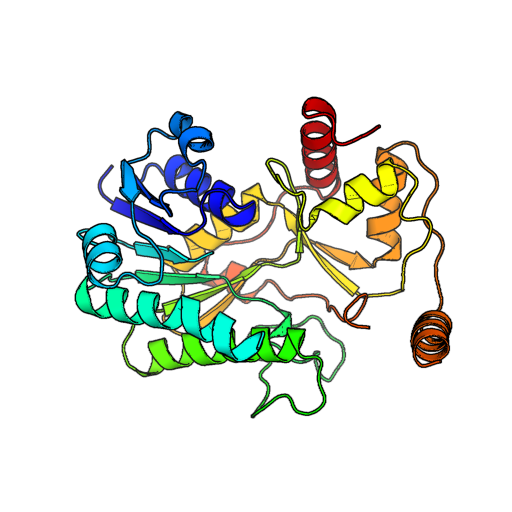107 ? 21.891 -7.980 119.621 1.00 58.66 106 ASN A CA 1
ATOM 627 C C . ASN A 1 107 ? 21.817 -9.078 120.687 1.00 58.07 106 ASN A C 1
ATOM 628 O O . ASN A 1 107 ? 20.719 -9.426 121.129 1.00 58.70 106 ASN A O 1
ATOM 633 N N . PRO A 1 108 ? 22.973 -9.607 121.131 1.00 56.95 107 PRO A N 1
ATOM 634 C CA . PRO A 1 108 ? 22.915 -10.626 122.174 1.00 56.48 107 PRO A CA 1
ATOM 635 C C . PRO A 1 108 ? 22.331 -10.102 123.487 1.00 54.50 107 PRO A C 1
ATOM 636 O O . PRO A 1 108 ? 21.665 -10.843 124.210 1.00 55.47 107 PRO A O 1
ATOM 640 N N . PHE A 1 109 ? 22.589 -8.839 123.789 1.00 51.98 108 PHE A N 1
ATOM 641 C CA . PHE A 1 109 ? 22.120 -8.239 125.025 1.00 49.86 108 PHE A CA 1
ATOM 642 C C . PHE A 1 109 ? 20.607 -8.284 125.069 1.00 49.10 108 PHE A C 1
ATOM 643 O O . PHE A 1 109 ? 20.019 -8.687 126.065 1.00 48.40 108 PHE A O 1
ATOM 651 N N . TYR A 1 110 ? 19.987 -7.868 123.975 1.00 48.83 109 TYR A N 1
ATOM 652 C CA . TYR A 1 110 ? 18.535 -7.900 123.856 1.00 48.82 109 TYR A CA 1
ATOM 653 C C . TYR A 1 110 ? 18.030 -9.337 123.940 1.00 49.77 109 TYR A C 1
ATOM 654 O O . TYR A 1 110 ? 17.054 -9.636 124.647 1.00 49.83 109 TYR A O 1
ATOM 663 N N . ALA A 1 111 ? 18.711 -10.225 123.227 1.00 50.24 110 ALA A N 1
ATOM 664 C CA . ALA A 1 111 ? 18.462 -11.651 123.371 1.00 51.28 110 ALA A CA 1
ATOM 665 C C . ALA A 1 111 ? 18.412 -12.035 124.854 1.00 50.47 110 ALA A C 1
ATOM 666 O O . ALA A 1 111 ? 17.407 -12.579 125.307 1.00 50.91 110 ALA A O 1
ATOM 668 N N . ALA A 1 112 ? 19.470 -11.721 125.610 1.00 49.31 111 ALA A N 1
ATOM 669 C CA . ALA A 1 112 ? 19.562 -12.145 127.020 1.00 48.98 111 ALA A CA 1
ATOM 670 C C . ALA A 1 112 ? 18.513 -11.499 127.912 1.00 48.73 111 ALA A C 1
ATOM 671 O O . ALA A 1 112 ? 18.091 -12.111 128.884 1.00 49.05 111 ALA A O 1
ATOM 673 N N . CYS A 1 113 ? 18.093 -10.273 127.583 1.00 48.38 112 CYS A N 1
ATOM 674 C CA . CYS A 1 113 ? 17.061 -9.578 128.341 1.00 48.35 112 CYS A CA 1
ATOM 675 C C . CYS A 1 113 ? 15.728 -10.294 128.238 1.00 49.63 112 CYS A C 1
ATOM 676 O O . CYS A 1 113 ? 14.965 -10.320 129.199 1.00 49.77 112 CYS A O 1
ATOM 679 N N . LEU A 1 114 ? 15.433 -10.829 127.061 1.00 50.90 113 LEU A N 1
ATOM 680 C CA . LEU A 1 114 ? 14.224 -11.618 126.857 1.00 52.93 113 LEU A CA 1
ATOM 681 C C . LEU A 1 114 ? 14.234 -12.893 127.704 1.00 54.52 113 LEU A C 1
ATOM 682 O O . LEU A 1 114 ? 13.255 -13.182 128.374 1.00 55.62 113 LEU A O 1
ATOM 687 N N . GLN A 1 115 ? 15.330 -13.643 127.691 1.00 55.39 114 GLN A N 1
ATOM 688 C CA . GLN A 1 115 ? 15.441 -14.866 128.502 1.00 57.10 114 GLN A CA 1
ATOM 689 C C . GLN A 1 115 ? 15.486 -14.628 130.015 1.00 56.79 114 GLN A C 1
ATOM 690 O O . GLN A 1 115 ? 14.950 -15.425 130.780 1.00 57.89 114 GLN A O 1
ATOM 696 N N . ALA A 1 116 ? 16.160 -13.569 130.454 1.00 56.01 115 ALA A N 1
ATOM 697 C CA . ALA A 1 116 ? 16.255 -13.254 131.892 1.00 55.90 115 ALA A CA 1
ATOM 698 C C . ALA A 1 116 ? 14.955 -12.656 132.422 1.00 56.28 115 ALA A C 1
ATOM 699 O O . ALA A 1 116 ? 14.754 -12.581 133.636 1.00 56.16 115 ALA A O 1
ATOM 701 N N . ARG A 1 117 ? 14.091 -12.233 131.496 1.00 56.91 116 ARG A N 1
ATOM 702 C CA . ARG A 1 117 ? 12.788 -11.630 131.795 1.00 57.41 116 ARG A CA 1
ATOM 703 C C . ARG A 1 117 ? 12.935 -10.309 132.540 1.00 55.18 116 ARG A C 1
ATOM 704 O O . ARG A 1 117 ? 12.176 -10.027 133.444 1.00 55.27 116 ARG A O 1
ATOM 712 N N . VAL A 1 118 ? 13.904 -9.492 132.133 1.00 53.54 117 VAL A N 1
ATOM 713 C CA . VAL A 1 118 ? 14.098 -8.159 132.740 1.00 51.52 117 VAL A CA 1
ATOM 714 C C . VAL A 1 118 ? 12.884 -7.295 132.413 1.00 51.01 117 VAL A C 1
ATOM 715 O O . VAL A 1 118 ? 12.498 -7.214 131.247 1.00 50.76 117 VAL A O 1
ATOM 719 N N . PRO A 1 119 ? 12.291 -6.638 133.433 1.00 50.31 118 PRO A N 1
ATOM 720 C CA . PRO A 1 119 ? 11.038 -5.918 133.206 1.00 50.18 118 PRO A CA 1
ATOM 721 C C . PRO A 1 119 ? 11.193 -4.546 132.585 1.00 49.05 118 PRO A C 1
ATOM 722 O O . PRO A 1 119 ? 10.222 -4.019 132.070 1.00 49.73 118 PRO A O 1
ATOM 726 N N . ARG A 1 120 ? 12.402 -3.997 132.606 1.00 47.63 119 ARG A N 1
ATOM 727 C CA . ARG A 1 120 ? 12.627 -2.571 132.404 1.00 46.38 119 ARG A CA 1
ATOM 728 C C . ARG A 1 120 ? 14.041 -2.372 131.828 1.00 44.76 119 ARG A C 1
ATOM 729 O O . ARG A 1 120 ? 15.023 -2.696 132.488 1.00 44.31 119 ARG A O 1
ATOM 737 N N . ILE A 1 121 ? 14.149 -1.904 130.585 1.00 43.77 120 ILE A N 1
ATOM 738 C CA . ILE A 1 121 ? 15.447 -1.777 129.898 1.00 43.04 120 ILE A CA 1
ATOM 739 C C . ILE A 1 121 ? 15.592 -0.378 129.297 1.00 42.35 120 ILE A C 1
ATOM 740 O O . ILE A 1 121 ? 14.733 0.070 128.546 1.00 43.16 120 ILE A O 1
ATOM 745 N N . LEU A 1 122 ? 16.671 0.321 129.625 1.00 41.34 121 LEU A N 1
ATOM 746 C CA . LEU A 1 122 ? 16.954 1.628 129.019 1.00 40.51 121 LEU A CA 1
ATOM 747 C C . LEU A 1 122 ? 18.227 1.504 128.214 1.00 40.13 121 LEU A C 1
ATOM 748 O O . LEU A 1 122 ? 19.259 1.054 128.731 1.00 39.29 121 LEU A O 1
ATOM 753 N N . TYR A 1 123 ? 18.139 1.912 126.953 1.00 40.10 122 TYR A N 1
ATOM 754 C CA . TYR A 1 123 ? 19.251 1.860 126.041 1.00 40.07 122 TYR A CA 1
ATOM 755 C C . TYR A 1 123 ? 19.713 3.288 125.839 1.00 39.69 122 TYR A C 1
ATOM 756 O O . TYR A 1 123 ? 18.900 4.185 125.628 1.00 39.95 122 TYR A O 1
ATOM 765 N N . VAL A 1 124 ? 21.018 3.516 125.918 1.00 39.48 123 VAL A N 1
ATOM 766 C CA . VAL A 1 124 ? 21.540 4.875 125.800 1.00 38.91 123 VAL A CA 1
ATOM 767 C C . VAL A 1 124 ? 21.838 5.174 124.346 1.00 39.08 123 VAL A C 1
ATOM 768 O O . VAL A 1 124 ? 22.782 4.623 123.771 1.00 38.45 123 VAL A O 1
ATOM 772 N N . GLY A 1 125 ? 21.020 6.047 123.765 1.00 39.23 124 GLY A N 1
ATOM 773 C CA . GLY A 1 125 ? 21.182 6.450 122.371 1.00 40.20 124 GLY A CA 1
ATOM 774 C C . GLY A 1 125 ? 21.916 7.768 122.116 1.00 39.88 124 GLY A C 1
ATOM 775 O O . GLY A 1 125 ? 22.547 8.343 123.010 1.00 39.59 124 GLY A O 1
ATOM 776 N N . SER A 1 126 ? 21.809 8.243 120.880 1.00 40.43 125 SER A N 1
ATOM 777 C CA . SER A 1 126 ? 22.475 9.442 120.435 1.00 40.70 125 SER A CA 1
ATOM 778 C C . SER A 1 126 ? 21.542 10.311 119.636 1.00 42.21 125 SER A C 1
ATOM 779 O O . SER A 1 126 ? 20.633 9.823 118.966 1.00 43.07 125 SER A O 1
ATOM 782 N N . ALA A 1 127 ? 21.808 11.609 119.679 1.00 43.07 126 ALA A N 1
ATOM 783 C CA . ALA A 1 127 ? 20.974 12.596 119.025 1.00 44.29 126 ALA A CA 1
ATOM 784 C C . ALA A 1 127 ? 21.262 12.612 117.536 1.00 46.16 126 ALA A C 1
ATOM 785 O O . ALA A 1 127 ? 20.541 13.263 116.769 1.00 47.27 126 ALA A O 1
ATOM 787 N N . TYR A 1 128 ? 22.333 11.919 117.136 1.00 47.09 127 TYR A N 1
ATOM 788 C CA . TYR A 1 128 ? 22.699 11.789 115.724 1.00 48.54 127 TYR A CA 1
ATOM 789 C C . TYR A 1 128 ? 21.838 10.745 115.002 1.00 49.52 127 TYR A C 1
ATOM 790 O O . TYR A 1 128 ? 21.828 10.696 113.757 1.00 51.06 127 TYR A O 1
ATOM 799 N N . ALA A 1 129 ? 21.088 9.945 115.769 1.00 49.03 128 ALA A N 1
ATOM 800 C CA . ALA A 1 129 ? 20.036 9.100 115.195 1.00 50.10 128 ALA A CA 1
ATOM 801 C C . ALA A 1 129 ? 18.862 9.940 114.656 1.00 51.06 128 ALA A C 1
ATOM 802 O O . ALA A 1 129 ? 17.999 9.419 113.968 1.00 52.14 128 ALA A O 1
ATOM 804 N N . MET A 1 130 ? 18.831 11.230 114.969 1.00 51.33 129 MET A N 1
ATOM 805 C CA . MET A 1 130 ? 17.749 12.095 114.542 1.00 52.66 129 MET A CA 1
ATOM 806 C C . MET A 1 130 ? 18.246 12.984 113.422 1.00 53.24 129 MET A C 1
ATOM 807 O O . MET A 1 130 ? 19.425 13.338 113.398 1.00 52.27 129 MET A O 1
ATOM 812 N N . PRO A 1 131 ? 17.354 13.327 112.473 1.00 54.70 130 PRO A N 1
ATOM 813 C CA . PRO A 1 131 ? 17.691 14.330 111.481 1.00 55.91 130 PRO A CA 1
ATOM 814 C C . PRO A 1 131 ? 17.597 15.723 112.085 1.00 56.07 130 PRO A C 1
ATOM 815 O O . PRO A 1 131 ? 17.107 15.885 113.206 1.00 55.03 130 PRO A O 1
ATOM 819 N N . ARG A 1 132 ? 18.062 16.715 111.333 1.00 57.44 131 ARG A N 1
ATOM 820 C CA . ARG A 1 132 ? 18.107 18.096 111.798 1.00 58.02 131 ARG A CA 1
ATOM 821 C C . ARG A 1 132 ? 16.698 18.692 111.757 1.00 58.96 131 ARG A C 1
ATOM 822 O O . ARG A 1 132 ? 15.942 18.431 110.840 1.00 60.24 131 ARG A O 1
ATOM 830 N N . HIS A 1 133 ? 16.311 19.469 112.750 1.00 58.96 132 HIS A N 1
ATOM 831 C CA . HIS A 1 133 ? 14.963 20.017 112.718 1.00 60.66 132 HIS A CA 1
ATOM 832 C C . HIS A 1 133 ? 14.774 20.752 111.385 1.00 62.72 132 HIS A C 1
ATOM 833 O O . HIS A 1 133 ? 15.560 21.656 111.075 1.00 63.41 132 HIS A O 1
ATOM 840 N N . PRO A 1 134 ? 13.728 20.392 110.608 1.00 64.25 133 PRO A N 1
ATOM 841 C CA . PRO A 1 134 ? 13.539 20.929 109.261 1.00 66.23 133 PRO A CA 1
ATOM 842 C C . PRO A 1 134 ? 13.257 22.439 109.181 1.00 67.43 133 PRO A C 1
ATOM 843 O O . PRO A 1 134 ? 13.287 23.003 108.082 1.00 69.35 133 PRO A O 1
ATOM 847 N N . GLN A 1 135 ? 12.968 23.079 110.311 1.00 66.89 134 GLN A N 1
ATOM 848 C CA . GLN A 1 135 ? 12.925 24.536 110.377 1.00 67.71 134 GLN A CA 1
ATOM 849 C C . GLN A 1 135 ? 14.072 25.131 111.209 1.00 66.04 134 GLN A C 1
ATOM 850 O O . GLN A 1 135 ? 14.060 26.316 111.525 1.00 66.58 134 GLN A O 1
ATOM 856 N N . GLY A 1 136 ? 15.072 24.319 111.546 1.00 64.04 135 GLY A N 1
ATOM 857 C CA . GLY A 1 136 ? 16.232 24.796 112.286 1.00 62.29 135 GLY A CA 1
ATOM 858 C C . GLY A 1 136 ? 16.015 25.040 113.773 1.00 60.80 135 GLY A C 1
ATOM 859 O O . GLY A 1 136 ? 16.922 25.503 114.451 1.00 59.53 135 GLY A O 1
ATOM 860 N N . LEU A 1 137 ? 14.828 24.725 114.292 1.00 60.56 136 LEU A N 1
ATOM 861 C CA . LEU A 1 137 ? 14.561 24.835 115.729 1.00 59.49 136 LEU A CA 1
ATOM 862 C C . LEU A 1 137 ? 15.254 23.711 116.523 1.00 57.63 136 LEU A C 1
ATOM 863 O O . LEU A 1 137 ? 15.774 22.762 115.942 1.00 57.18 136 LEU A O 1
ATOM 868 N N . PRO A 1 138 ? 15.284 23.825 117.859 1.00 56.43 137 PRO A N 1
ATOM 869 C CA . PRO A 1 138 ? 15.920 22.768 118.615 1.00 54.68 137 PRO A CA 1
ATOM 870 C C . PRO A 1 138 ? 15.226 21.439 118.408 1.00 54.31 137 PRO A C 1
ATOM 871 O O . PRO A 1 138 ? 14.000 21.366 118.372 1.00 55.05 137 PRO A O 1
ATOM 875 N N . GLY A 1 139 ? 16.030 20.397 118.282 1.00 53.22 138 GLY A N 1
ATOM 876 C CA . GLY A 1 139 ? 15.534 19.068 117.996 1.00 53.13 138 GLY A CA 1
ATOM 877 C C . GLY A 1 139 ? 14.775 18.405 119.130 1.00 52.45 138 GLY A C 1
ATOM 878 O O . GLY A 1 139 ? 14.981 18.706 120.306 1.00 51.49 138 GLY A O 1
ATOM 879 N N . HIS A 1 140 ? 13.903 17.478 118.753 1.00 52.52 139 HIS A N 1
ATOM 880 C CA . HIS A 1 140 ? 12.999 16.837 119.684 1.00 52.15 139 HIS A CA 1
ATOM 881 C C . HIS A 1 140 ? 12.777 15.382 119.262 1.00 51.80 139 HIS A C 1
ATOM 882 O O . HIS A 1 140 ? 13.174 14.964 118.172 1.00 52.40 139 HIS A O 1
ATOM 889 N N . GLU A 1 141 ? 12.125 14.626 120.131 1.00 50.92 140 GLU A N 1
ATOM 890 C CA . GLU A 1 141 ? 12.004 13.184 119.976 1.00 50.48 140 GLU A CA 1
ATOM 891 C C . GLU A 1 141 ? 11.202 12.719 118.745 1.00 51.58 140 GLU A C 1
ATOM 892 O O . GLU A 1 141 ? 11.319 11.565 118.321 1.00 51.70 140 GLU A O 1
ATOM 898 N N . GLY A 1 142 ? 10.386 13.606 118.186 1.00 52.41 141 GLY A N 1
ATOM 899 C CA . GLY A 1 142 ? 9.563 13.291 117.035 1.00 53.58 141 GLY A CA 1
ATOM 900 C C . GLY A 1 142 ? 10.298 13.328 115.714 1.00 54.18 141 GLY A C 1
ATOM 901 O O . GLY A 1 142 ? 9.733 12.975 114.696 1.00 55.29 141 GLY A O 1
ATOM 902 N N . LEU A 1 143 ? 11.554 13.770 115.718 1.00 54.01 142 LEU A N 1
ATOM 903 C CA . LEU A 1 143 ? 12.349 13.835 114.495 1.00 54.68 142 LEU A CA 1
ATOM 904 C C . LEU A 1 143 ? 12.853 12.452 114.134 1.00 54.92 142 LEU A C 1
ATOM 905 O O . LEU A 1 143 ? 13.710 11.926 114.801 1.00 54.14 142 LEU A O 1
ATOM 910 N N . PHE A 1 144 ? 12.324 11.868 113.072 1.00 56.98 143 PHE A N 1
ATOM 911 C CA . PHE A 1 144 ? 12.777 10.570 112.610 1.00 57.77 143 PHE A CA 1
ATOM 912 C C . PHE A 1 144 ? 13.200 10.629 111.155 1.00 59.78 143 PHE A C 1
ATOM 913 O O . PHE A 1 144 ? 12.667 11.402 110.368 1.00 61.15 143 PHE A O 1
ATOM 921 N N . TYR A 1 145 ? 14.160 9.793 110.795 1.00 60.92 144 TYR A N 1
ATOM 922 C CA . TYR A 1 145 ? 14.417 9.484 109.397 1.00 63.10 144 TYR A CA 1
ATOM 923 C C . TYR A 1 145 ? 13.346 8.474 108.943 1.00 65.43 144 TYR A C 1
ATOM 924 O O . TYR A 1 145 ? 13.200 7.424 109.556 1.00 65.15 144 TYR A O 1
ATOM 933 N N . ASP A 1 146 ? 12.600 8.768 107.886 1.00 68.40 145 ASP A N 1
ATOM 934 C CA . ASP A 1 146 ? 11.571 7.812 107.417 1.00 71.37 145 ASP A CA 1
ATOM 935 C C . ASP A 1 146 ? 12.120 6.411 107.061 1.00 71.77 145 ASP A C 1
ATOM 936 O O . ASP A 1 146 ? 11.389 5.411 107.106 1.00 72.16 145 ASP A O 1
ATOM 941 N N . SER A 1 147 ? 13.404 6.364 106.713 1.00 71.61 146 SER A N 1
ATOM 942 C CA . SER A 1 147 ? 14.052 5.157 106.229 1.00 72.01 146 SER A CA 1
ATOM 943 C C . SER A 1 147 ? 15.557 5.377 106.285 1.00 70.74 146 SER A C 1
ATOM 944 O O . SER A 1 147 ? 16.006 6.355 106.856 1.00 69.57 146 SER A O 1
ATOM 947 N N . LEU A 1 148 ? 16.334 4.484 105.679 1.00 71.08 147 LEU A N 1
ATOM 948 C CA . LEU A 1 148 ? 17.795 4.577 105.708 1.00 70.02 147 LEU A CA 1
ATOM 949 C C . LEU A 1 148 ? 18.262 5.986 105.447 1.00 69.59 147 LEU A C 1
ATOM 950 O O . LEU A 1 148 ? 17.938 6.550 104.402 1.00 70.64 147 LEU A O 1
ATOM 955 N N . PRO A 1 149 ? 19.035 6.554 106.386 1.00 67.91 148 PRO A N 1
ATOM 956 C CA . PRO A 1 149 ? 19.548 7.905 106.271 1.00 67.72 148 PRO A CA 1
ATOM 957 C C . PRO A 1 149 ? 20.617 7.960 105.194 1.00 68.96 148 PRO A C 1
ATOM 958 O O . PRO A 1 149 ? 21.806 8.103 105.481 1.00 68.35 148 PRO A O 1
ATOM 962 N N . SER A 1 150 ? 20.175 7.861 103.951 1.00 70.89 149 SER A N 1
ATOM 963 C CA . SER A 1 150 ? 21.077 7.622 102.841 1.00 72.21 149 SER A CA 1
ATOM 964 C C . SER A 1 150 ? 21.947 8.838 102.535 1.00 71.85 149 SER A C 1
ATOM 965 O O . SER A 1 150 ? 21.492 9.977 102.634 1.00 71.65 149 SER A O 1
ATOM 968 N N . GLY A 1 151 ? 23.203 8.580 102.179 1.00 71.76 150 GLY A N 1
ATOM 969 C CA . GLY A 1 151 ? 24.157 9.642 101.890 1.00 71.28 150 GLY A CA 1
ATOM 970 C C . GLY A 1 151 ? 24.794 10.290 103.110 1.00 68.92 150 GLY A C 1
ATOM 971 O O . GLY A 1 151 ? 25.726 11.085 102.966 1.00 68.94 150 GLY A O 1
ATOM 972 N N . LYS A 1 152 ? 24.316 9.958 104.307 1.00 66.65 151 LYS A N 1
ATOM 973 C CA . LYS A 1 152 ? 24.875 10.528 105.528 1.00 64.77 151 LYS A CA 1
ATOM 974 C C . LYS A 1 152 ? 26.100 9.758 105.983 1.00 63.52 151 LYS A C 1
ATOM 975 O O . LYS A 1 152 ? 26.363 8.665 105.504 1.00 63.88 151 LYS A O 1
ATOM 981 N N . SER A 1 153 ? 26.833 10.334 106.935 1.00 61.79 152 SER A N 1
ATOM 982 C CA . SER A 1 153 ? 28.041 9.712 107.471 1.00 60.48 152 SER A CA 1
ATOM 983 C C . SER A 1 153 ? 27.764 8.331 108.056 1.00 59.37 152 SER A C 1
ATOM 984 O O . SER A 1 153 ? 26.644 8.019 108.446 1.00 58.50 152 SER A O 1
ATOM 987 N N . SER A 1 154 ? 28.804 7.513 108.131 1.00 58.98 153 SER A N 1
ATOM 988 C CA . SER A 1 154 ? 28.687 6.193 108.724 1.00 58.34 153 SER A CA 1
ATOM 989 C C . SER A 1 154 ? 28.477 6.292 110.227 1.00 56.24 153 SER A C 1
ATOM 990 O O . SER A 1 154 ? 27.894 5.406 110.832 1.00 56.17 153 SER A O 1
ATOM 993 N N . TYR A 1 155 ? 28.943 7.374 110.833 1.00 54.99 154 TYR A N 1
ATOM 994 C CA . TYR A 1 155 ? 28.639 7.645 112.237 1.00 53.10 154 TYR A CA 1
ATOM 995 C C . TYR A 1 155 ? 27.138 7.768 112.449 1.00 52.25 154 TYR A C 1
ATOM 996 O O . TYR A 1 155 ? 26.566 7.066 113.291 1.00 51.51 154 TYR A O 1
ATOM 1005 N N . VAL A 1 156 ? 26.512 8.672 111.689 1.00 52.21 155 VAL A N 1
ATOM 1006 C CA . VAL A 1 156 ? 25.057 8.873 111.742 1.00 51.62 155 VAL A CA 1
ATOM 1007 C C . VAL A 1 156 ? 24.334 7.562 111.460 1.00 52.66 155 VAL A C 1
ATOM 1008 O O . VAL A 1 156 ? 23.310 7.279 112.066 1.00 52.56 155 VAL A O 1
ATOM 1012 N N . LEU A 1 157 ? 24.880 6.765 110.538 1.00 53.76 156 LEU A N 1
ATOM 1013 C CA . LEU A 1 157 ? 24.229 5.546 110.082 1.00 54.44 156 LEU A CA 1
ATOM 1014 C C . LEU A 1 157 ? 24.209 4.518 111.195 1.00 53.42 156 LEU A C 1
ATOM 1015 O O . LEU A 1 157 ? 23.182 3.900 111.492 1.00 52.95 156 LEU A O 1
ATOM 1020 N N . CYS A 1 158 ? 25.362 4.356 111.821 1.00 52.89 157 CYS A N 1
ATOM 1021 C CA . CYS A 1 158 ? 25.491 3.493 112.970 1.00 52.41 157 CYS A CA 1
ATOM 1022 C C . CYS A 1 158 ? 24.560 3.957 114.102 1.00 50.94 157 CYS A C 1
ATOM 1023 O O . CYS A 1 158 ? 23.817 3.176 114.695 1.00 50.49 157 CYS A O 1
ATOM 1026 N N . LYS A 1 159 ? 24.571 5.247 114.378 1.00 50.45 158 LYS A N 1
ATOM 1027 C CA . LYS A 1 159 ? 23.693 5.788 115.414 1.00 49.64 158 LYS A CA 1
ATOM 1028 C C . LYS A 1 159 ? 22.211 5.683 115.056 1.00 49.41 158 LYS A C 1
ATOM 1029 O O . LYS A 1 159 ? 21.381 5.482 115.929 1.00 50.18 158 LYS A O 1
ATOM 1035 N N . TRP A 1 160 ? 21.876 5.793 113.783 1.00 49.58 159 TRP A N 1
ATOM 1036 C CA . TRP A 1 160 ? 20.494 5.591 113.342 1.00 49.35 159 TRP A CA 1
ATOM 1037 C C . TRP A 1 160 ? 20.078 4.143 113.519 1.00 49.13 159 TRP A C 1
ATOM 1038 O O . TRP A 1 160 ? 18.963 3.869 113.925 1.00 49.05 159 TRP A O 1
ATOM 1049 N N . ALA A 1 161 ? 20.969 3.219 113.186 1.00 49.33 160 ALA A N 1
ATOM 1050 C CA . ALA A 1 161 ? 20.657 1.787 113.280 1.00 49.73 160 ALA A CA 1
ATOM 1051 C C . ALA A 1 161 ? 20.360 1.353 114.720 1.00 48.44 160 ALA A C 1
ATOM 1052 O O . ALA A 1 161 ? 19.332 0.748 114.993 1.00 48.30 160 ALA A O 1
ATOM 1054 N N . LEU A 1 162 ? 21.271 1.671 115.634 1.00 47.59 161 LEU A N 1
ATOM 1055 C CA . LEU A 1 162 ? 21.102 1.329 117.045 1.00 46.48 161 LEU A CA 1
ATOM 1056 C C . LEU A 1 162 ? 19.798 1.902 117.596 1.00 46.55 161 LEU A C 1
ATOM 1057 O O . LEU A 1 162 ? 19.119 1.272 118.418 1.00 46.00 161 LEU A O 1
ATOM 1062 N N . ASP A 1 163 ? 19.436 3.092 117.130 1.00 47.14 162 ASP A N 1
ATOM 1063 C CA . ASP A 1 163 ? 18.151 3.677 117.500 1.00 47.88 162 ASP A CA 1
ATOM 1064 C C . ASP A 1 163 ? 16.974 2.853 116.954 1.00 49.62 162 ASP A C 1
ATOM 1065 O O . ASP A 1 163 ? 16.067 2.494 117.702 1.00 49.78 162 ASP A O 1
ATOM 1070 N N . GLU A 1 164 ? 16.996 2.563 115.656 1.00 51.32 163 GLU A N 1
ATOM 1071 C CA . GLU A 1 164 ? 16.002 1.686 115.037 1.00 53.46 163 GLU A CA 1
ATOM 1072 C C . GLU A 1 164 ? 15.886 0.336 115.703 1.00 53.27 163 GLU A C 1
ATOM 1073 O O . GLU A 1 164 ? 14.785 -0.180 115.860 1.00 53.80 163 GLU A O 1
ATOM 1079 N N . GLN A 1 165 ? 17.028 -0.241 116.057 1.00 53.14 164 GLN A N 1
ATOM 1080 C CA . GLN A 1 165 ? 17.088 -1.547 116.708 1.00 53.57 164 GLN A CA 1
ATOM 1081 C C . GLN A 1 165 ? 16.353 -1.546 118.034 1.00 53.33 164 GLN A C 1
ATOM 1082 O O . GLN A 1 165 ? 15.563 -2.454 118.310 1.00 54.01 164 GLN A O 1
ATOM 1088 N N . ALA A 1 166 ? 16.618 -0.533 118.853 1.00 52.88 165 ALA A N 1
ATOM 1089 C CA . ALA A 1 166 ? 15.969 -0.420 120.161 1.00 52.92 165 ALA A CA 1
ATOM 1090 C C . ALA A 1 166 ? 14.442 -0.284 120.022 1.00 54.05 165 ALA A C 1
ATOM 1091 O O . ALA A 1 166 ? 13.680 -1.011 120.674 1.00 54.09 165 ALA A O 1
ATOM 1093 N N . ARG A 1 167 ? 13.994 0.618 119.155 1.00 55.05 166 ARG A N 1
ATOM 1094 C CA . ARG A 1 167 ? 12.556 0.786 118.925 1.00 56.82 166 ARG A CA 1
ATOM 1095 C C . ARG A 1 167 ? 11.928 -0.524 118.439 1.00 58.65 166 ARG A C 1
ATOM 1096 O O . ARG A 1 167 ? 10.793 -0.848 118.798 1.00 59.85 166 ARG A O 1
ATOM 1104 N N . GLU A 1 168 ? 12.683 -1.258 117.621 1.00 59.58 167 GLU A N 1
ATOM 1105 C CA . GLU A 1 168 ? 12.276 -2.536 117.040 1.00 61.17 167 GLU A CA 1
ATOM 1106 C C . GLU A 1 168 ? 12.065 -3.587 118.128 1.00 60.60 167 GLU A C 1
ATOM 1107 O O . GLU A 1 168 ? 11.123 -4.362 118.063 1.00 61.51 167 GLU A O 1
ATOM 1113 N N . GLN A 1 169 ? 12.912 -3.587 119.149 1.00 59.15 168 GLN A N 1
ATOM 1114 C CA . GLN A 1 169 ? 12.710 -4.467 120.298 1.00 59.11 168 GLN A CA 1
ATOM 1115 C C . GLN A 1 169 ? 11.460 -4.063 121.108 1.00 59.05 168 GLN A C 1
ATOM 1116 O O . GLN A 1 169 ? 10.724 -4.917 121.598 1.00 59.76 168 GLN A O 1
ATOM 1122 N N . ALA A 1 170 ? 11.233 -2.762 121.266 1.00 58.39 169 ALA A N 1
ATOM 1123 C CA . ALA A 1 170 ? 10.026 -2.272 121.933 1.00 58.45 169 ALA A CA 1
ATOM 1124 C C . ALA A 1 170 ? 8.803 -2.775 121.185 1.00 60.12 169 ALA A C 1
ATOM 1125 O O . ALA A 1 170 ? 7.938 -3.437 121.761 1.00 60.73 169 ALA A O 1
ATOM 1127 N N . ARG A 1 171 ? 8.756 -2.480 119.890 1.00 60.98 170 ARG A N 1
ATOM 1128 C CA . ARG A 1 171 ? 7.652 -2.912 119.035 1.00 62.80 170 ARG A CA 1
ATOM 1129 C C . ARG A 1 171 ? 7.383 -4.398 119.165 1.00 63.71 170 ARG A C 1
ATOM 1130 O O . ARG A 1 171 ? 6.232 -4.813 119.101 1.00 65.43 170 ARG A O 1
ATOM 1138 N N . ASN A 1 172 ? 8.438 -5.195 119.343 1.00 63.05 171 ASN A N 1
ATOM 1139 C CA . ASN A 1 172 ? 8.306 -6.653 119.473 1.00 63.45 171 ASN A CA 1
ATOM 1140 C C . ASN A 1 172 ? 8.070 -7.153 120.904 1.00 62.52 171 ASN A C 1
ATOM 1141 O O . ASN A 1 172 ? 8.265 -8.339 121.183 1.00 62.80 171 ASN A O 1
ATOM 1146 N N . GLY A 1 173 ? 7.657 -6.256 121.805 1.00 61.00 172 GLY A N 1
ATOM 1147 C CA . GLY A 1 173 ? 7.225 -6.634 123.152 1.00 60.20 172 GLY A CA 1
ATOM 1148 C C . GLY A 1 173 ? 8.317 -6.624 124.212 1.00 58.39 172 GLY A C 1
ATOM 1149 O O . GLY A 1 173 ? 8.136 -7.165 125.303 1.00 58.29 172 GLY A O 1
ATOM 1150 N N . LEU A 1 174 ? 9.457 -6.019 123.908 1.00 56.53 173 LEU A N 1
ATOM 1151 C CA . LEU A 1 174 ? 10.529 -5.934 124.893 1.00 54.79 173 LEU A CA 1
ATOM 1152 C C . LEU A 1 174 ? 10.366 -4.583 125.614 1.00 52.94 173 LEU A C 1
ATOM 1153 O O . LEU A 1 174 ? 9.962 -3.619 124.990 1.00 53.39 173 LEU A O 1
ATOM 1158 N N . PRO A 1 175 ? 10.648 -4.511 126.926 1.00 50.95 174 PRO A N 1
ATOM 1159 C CA . PRO A 1 175 ? 10.396 -3.254 127.629 1.00 49.68 174 PRO A CA 1
ATOM 1160 C C . PRO A 1 175 ? 11.534 -2.238 127.518 1.00 47.96 174 PRO A C 1
ATOM 1161 O O . PRO A 1 175 ? 12.163 -1.901 128.514 1.00 46.66 174 PRO A O 1
ATOM 1165 N N . VAL A 1 176 ? 11.772 -1.731 126.310 1.00 47.55 175 VAL A N 1
ATOM 1166 C CA . VAL A 1 176 ? 12.935 -0.877 126.053 1.00 45.80 175 VAL A CA 1
ATOM 1167 C C . VAL A 1 176 ? 12.520 0.566 126.050 1.00 45.25 175 VAL A C 1
ATOM 1168 O O . VAL A 1 176 ? 11.585 0.929 125.352 1.00 45.62 175 VAL A O 1
ATOM 1172 N N . VAL A 1 177 ? 13.226 1.376 126.837 1.00 44.07 176 VAL A N 1
ATOM 1173 C CA . VAL A 1 177 ? 13.088 2.818 126.807 1.00 43.60 176 VAL A CA 1
ATOM 1174 C C . VAL A 1 177 ? 14.400 3.368 126.240 1.00 43.26 176 VAL A C 1
ATOM 1175 O O . VAL A 1 177 ? 15.463 2.790 126.472 1.00 43.17 176 VAL A O 1
ATOM 1179 N N . ILE A 1 178 ? 14.340 4.472 125.496 1.00 43.16 177 ILE A N 1
ATOM 1180 C CA . ILE A 1 178 ? 15.555 5.073 124.947 1.00 42.31 177 ILE A CA 1
ATOM 1181 C C . ILE A 1 178 ? 15.845 6.453 125.547 1.00 41.32 177 ILE A C 1
ATOM 1182 O O . ILE A 1 178 ? 15.026 7.370 125.447 1.00 41.11 177 ILE A O 1
ATOM 1187 N N . GLY A 1 179 ? 17.025 6.576 126.163 1.00 40.13 178 GLY A N 1
ATOM 1188 C CA . GLY A 1 179 ? 17.503 7.821 126.764 1.00 39.11 178 GLY A CA 1
ATOM 1189 C C . GLY A 1 179 ? 18.662 8.363 125.959 1.00 38.71 178 GLY A C 1
ATOM 1190 O O . GLY A 1 179 ? 19.620 7.654 125.697 1.00 39.14 178 GLY A O 1
ATOM 1191 N N . ILE A 1 180 ? 18.552 9.624 125.554 1.00 38.88 179 ILE A N 1
ATOM 1192 C CA . ILE A 1 180 ? 19.436 10.246 124.584 1.00 38.37 179 ILE A CA 1
ATOM 1193 C C . ILE A 1 180 ? 19.989 11.497 125.217 1.00 38.46 179 ILE A C 1
ATOM 1194 O O . ILE A 1 180 ? 19.351 12.536 125.160 1.00 39.23 179 ILE A O 1
ATOM 1199 N N . PRO A 1 181 ? 21.173 11.413 125.839 1.00 38.23 180 PRO A N 1
ATOM 1200 C CA . PRO A 1 181 ? 21.745 12.623 126.404 1.00 37.93 180 PRO A CA 1
ATOM 1201 C C . PRO A 1 181 ? 22.434 13.474 125.347 1.00 38.11 180 PRO A C 1
ATOM 1202 O O . PRO A 1 181 ? 22.808 12.963 124.302 1.00 38.94 180 PRO A O 1
ATOM 1206 N N . GLY A 1 182 ? 22.592 14.761 125.622 1.00 38.12 181 GLY A N 1
ATOM 1207 C CA . GLY A 1 182 ? 23.461 15.611 124.828 1.00 38.52 181 GLY A CA 1
ATOM 1208 C C . GLY A 1 182 ? 24.915 15.245 125.078 1.00 38.57 181 GLY A C 1
ATOM 1209 O O . GLY A 1 182 ? 25.208 14.239 125.734 1.00 38.77 181 GLY A O 1
ATOM 1210 N N . MET A 1 183 ? 25.832 16.058 124.559 1.00 38.64 182 MET A N 1
ATOM 1211 C CA . MET A 1 183 ? 27.251 15.875 124.817 1.00 38.15 182 MET A CA 1
ATOM 1212 C C . MET A 1 183 ? 27.485 15.918 126.341 1.00 37.22 182 MET A C 1
ATOM 1213 O O . MET A 1 183 ? 27.265 16.945 126.971 1.00 37.07 182 MET A O 1
ATOM 1218 N N . VAL A 1 184 ? 27.913 14.793 126.915 1.00 36.32 183 VAL A N 1
ATOM 1219 C CA . VAL A 1 184 ? 28.104 14.641 128.361 1.00 35.33 183 VAL A CA 1
ATOM 1220 C C . VAL A 1 184 ? 29.477 15.142 128.816 1.00 35.42 183 VAL A C 1
ATOM 1221 O O . VAL A 1 184 ? 30.498 14.692 128.327 1.00 36.23 183 VAL A O 1
ATOM 1225 N N . LEU A 1 185 ? 29.505 16.073 129.759 1.00 35.12 184 LEU A N 1
ATOM 1226 C CA . LEU A 1 185 ? 30.770 16.638 130.251 1.00 34.92 184 LEU A CA 1
ATOM 1227 C C . LEU A 1 185 ? 30.762 16.617 131.775 1.00 34.53 184 LEU A C 1
ATOM 1228 O O . LEU A 1 185 ? 29.729 16.941 132.383 1.00 34.08 184 LEU A O 1
ATOM 1233 N N . GLY A 1 186 ? 31.891 16.243 132.383 1.00 34.11 185 GLY A N 1
ATOM 1234 C CA . GLY A 1 186 ? 31.977 16.222 133.837 1.00 34.41 185 GLY A CA 1
ATOM 1235 C C . GLY A 1 186 ? 33.185 15.515 134.379 1.00 34.64 185 GLY A C 1
ATOM 1236 O O . GLY A 1 186 ? 34.139 15.281 133.677 1.00 34.44 185 GLY A O 1
ATOM 1237 N N . GLU A 1 187 ? 33.146 15.174 135.654 1.00 35.58 186 GLU A N 1
ATOM 1238 C CA . GLU A 1 187 ? 34.259 14.429 136.259 1.00 36.60 186 GLU A CA 1
ATOM 1239 C C . GLU A 1 187 ? 34.149 12.911 136.018 1.00 36.52 186 GLU A C 1
ATOM 1240 O O . GLU A 1 187 ? 33.096 12.387 135.646 1.00 36.44 186 GLU A O 1
ATOM 1246 N N . LEU A 1 188 ? 35.252 12.223 136.235 1.00 37.16 187 LEU A N 1
ATOM 1247 C CA . LEU A 1 188 ? 35.353 10.782 136.022 1.00 38.08 187 LEU A CA 1
ATOM 1248 C C . LEU A 1 188 ? 35.389 10.383 134.546 1.00 38.89 187 LEU A C 1
ATOM 1249 O O . LEU A 1 188 ? 34.876 9.355 134.204 1.00 39.63 187 LEU A O 1
ATOM 1254 N N . ASP A 1 189 ? 36.021 11.169 133.677 1.00 40.26 188 ASP A N 1
ATOM 1255 C CA . ASP A 1 189 ? 35.997 10.905 132.221 1.00 40.79 188 ASP A CA 1
ATOM 1256 C C . ASP A 1 189 ? 37.348 10.326 131.828 1.00 42.03 188 ASP A C 1
ATOM 1257 O O . ASP A 1 189 ? 38.269 11.061 131.507 1.00 42.57 188 ASP A O 1
ATOM 1262 N N . ILE A 1 190 ? 37.490 9.008 131.861 1.00 43.00 189 ILE A N 1
ATOM 1263 C CA . ILE A 1 190 ? 38.834 8.444 131.889 1.00 44.31 189 ILE A CA 1
ATOM 1264 C C . ILE A 1 190 ? 39.641 8.645 130.625 1.00 44.73 189 ILE A C 1
ATOM 1265 O O . ILE A 1 190 ? 40.789 9.081 130.690 1.00 46.37 189 ILE A O 1
ATOM 1270 N N . GLY A 1 191 ? 39.092 8.316 129.477 1.00 44.29 190 GLY A N 1
ATOM 1271 C CA . GLY A 1 191 ? 39.887 8.444 128.243 1.00 44.93 190 GLY A CA 1
ATOM 1272 C C . GLY A 1 191 ? 40.877 9.621 128.203 1.00 44.91 190 GLY A C 1
ATOM 1273 O O . GLY A 1 191 ? 42.093 9.413 128.198 1.00 45.72 190 GLY A O 1
ATOM 1274 N N . PRO A 1 192 ? 40.372 10.866 128.179 1.00 44.27 191 PRO A N 1
ATOM 1275 C CA . PRO A 1 192 ? 38.974 11.205 128.242 1.00 43.42 191 PRO A CA 1
ATOM 1276 C C . PRO A 1 192 ? 38.299 10.870 126.938 1.00 43.31 191 PRO A C 1
ATOM 1277 O O . PRO A 1 192 ? 38.936 10.399 126.018 1.00 44.81 191 PRO A O 1
ATOM 1281 N N . THR A 1 193 ? 37.004 11.089 126.886 1.00 42.82 192 THR A N 1
ATOM 1282 C CA . THR A 1 193 ? 36.219 10.822 125.712 1.00 42.50 192 THR A CA 1
ATOM 1283 C C . THR A 1 193 ? 35.708 12.194 125.310 1.00 42.40 192 THR A C 1
ATOM 1284 O O . THR A 1 193 ? 36.457 12.995 124.736 1.00 42.18 192 THR A O 1
ATOM 1288 N N . THR A 1 194 ? 34.463 12.487 125.680 1.00 42.13 193 THR A N 1
ATOM 1289 C CA . THR A 1 194 ? 33.818 13.761 125.353 1.00 42.15 193 THR A CA 1
ATOM 1290 C C . THR A 1 194 ? 34.635 14.946 125.858 1.00 42.36 193 THR A C 1
ATOM 1291 O O . THR A 1 194 ? 34.755 15.952 125.175 1.00 42.94 193 THR A O 1
ATOM 1295 N N . GLY A 1 195 ? 35.236 14.805 127.033 1.00 42.20 194 GLY A N 1
ATOM 1296 C CA . GLY A 1 195 ? 36.075 15.856 127.582 1.00 42.21 194 GLY A CA 1
ATOM 1297 C C . GLY A 1 195 ? 37.453 16.044 126.963 1.00 42.85 194 GLY A C 1
ATOM 1298 O O . GLY A 1 195 ? 38.301 16.709 127.575 1.00 43.20 194 GLY A O 1
ATOM 1299 N N . ARG A 1 196 ? 37.709 15.485 125.773 1.00 42.86 195 ARG A N 1
ATOM 1300 C CA . ARG A 1 196 ? 38.962 15.801 125.063 1.00 43.70 195 ARG A CA 1
ATOM 1301 C C . ARG A 1 196 ? 38.981 17.273 124.627 1.00 42.76 195 ARG A C 1
ATOM 1302 O O . ARG A 1 196 ? 40.053 17.823 124.393 1.00 42.25 195 ARG A O 1
ATOM 1310 N N . VAL A 1 197 ? 37.799 17.903 124.534 1.00 41.60 196 VAL A N 1
ATOM 1311 C CA . VAL A 1 197 ? 37.715 19.330 124.225 1.00 41.49 196 VAL A CA 1
ATOM 1312 C C . VAL A 1 197 ? 38.461 20.096 125.278 1.00 40.82 196 VAL A C 1
ATOM 1313 O O . VAL A 1 197 ? 39.214 21.007 124.971 1.00 40.95 196 VAL A O 1
ATOM 1317 N N . ILE A 1 198 ? 38.219 19.713 126.529 1.00 39.65 197 ILE A N 1
ATOM 1318 C CA . ILE A 1 198 ? 38.760 20.420 127.670 1.00 38.94 197 ILE A CA 1
ATOM 1319 C C . ILE A 1 198 ? 40.247 20.237 127.712 1.00 39.61 197 ILE A C 1
ATOM 1320 O O . ILE A 1 198 ? 40.972 21.195 127.862 1.00 39.68 197 ILE A O 1
ATOM 1325 N N . THR A 1 199 ? 40.710 19.008 127.542 1.00 40.02 198 THR A N 1
ATOM 1326 C CA . THR A 1 199 ? 42.151 18.759 127.583 1.00 40.97 198 THR A CA 1
ATOM 1327 C C . THR A 1 199 ? 42.873 19.271 126.328 1.00 42.53 198 THR A C 1
ATOM 1328 O O . THR A 1 199 ? 43.993 19.762 126.431 1.00 43.65 198 THR A O 1
ATOM 1332 N N . ALA A 1 200 ? 42.244 19.191 125.157 1.00 43.24 199 ALA A N 1
ATOM 1333 C CA . ALA A 1 200 ? 42.881 19.698 123.943 1.00 44.81 199 ALA A CA 1
ATOM 1334 C C . ALA A 1 200 ? 43.161 21.186 124.119 1.00 46.59 199 ALA A C 1
ATOM 1335 O O . ALA A 1 200 ? 44.306 21.647 123.971 1.00 47.67 199 ALA A O 1
ATOM 1337 N N . ILE A 1 201 ? 42.120 21.932 124.475 1.00 47.22 200 ILE A N 1
ATOM 1338 C CA . ILE A 1 201 ? 42.267 23.352 124.753 1.00 48.51 200 ILE A CA 1
ATOM 1339 C C . ILE A 1 201 ? 43.364 23.593 125.803 1.00 50.33 200 ILE A C 1
ATOM 1340 O O . ILE A 1 201 ? 44.343 24.268 125.525 1.00 52.00 200 ILE A O 1
ATOM 1345 N N . GLY A 1 202 ? 43.213 23.007 126.988 1.00 51.10 201 GLY A N 1
ATOM 1346 C CA . GLY A 1 202 ? 44.177 23.168 128.081 1.00 52.24 201 GLY A CA 1
ATOM 1347 C C . GLY A 1 202 ? 45.624 22.894 127.705 1.00 54.07 201 GLY A C 1
ATOM 1348 O O . GLY A 1 202 ? 46.532 23.573 128.186 1.00 55.20 201 GLY A O 1
ATOM 1349 N N . ASN A 1 203 ? 45.843 21.912 126.835 1.00 54.92 202 ASN A N 1
ATOM 1350 C CA . ASN A 1 203 ? 47.194 21.530 126.425 1.00 56.56 202 ASN A CA 1
ATOM 1351 C C . ASN A 1 203 ? 47.678 22.266 125.183 1.00 57.99 202 ASN A C 1
ATOM 1352 O O . ASN A 1 203 ? 48.609 21.804 124.542 1.00 59.20 202 ASN A O 1
ATOM 1357 N N . GLY A 1 204 ? 47.045 23.383 124.825 1.00 58.49 203 GLY A N 1
ATOM 1358 C CA . GLY A 1 204 ? 47.409 24.139 123.622 1.00 59.84 203 GLY A CA 1
ATOM 1359 C C . GLY A 1 204 ? 47.162 23.484 122.261 1.00 60.51 203 GLY A C 1
ATOM 1360 O O . GLY A 1 204 ? 47.539 24.031 121.231 1.00 61.55 203 GLY A O 1
ATOM 1361 N N . GLU A 1 205 ? 46.512 22.328 122.236 1.00 60.35 204 GLU A N 1
ATOM 1362 C CA . GLU A 1 205 ? 46.364 21.564 120.997 1.00 61.00 204 GLU A CA 1
ATOM 1363 C C . GLU A 1 205 ? 45.218 22.084 120.139 1.00 60.18 204 GLU A C 1
ATOM 1364 O O . GLU A 1 205 ? 45.386 22.332 118.945 1.00 61.29 204 GLU A O 1
ATOM 1370 N N . MET A 1 206 ? 44.041 22.234 120.730 1.00 58.42 205 MET A N 1
ATOM 1371 C CA . MET A 1 206 ? 42.907 22.771 119.981 1.00 57.59 205 MET A CA 1
ATOM 1372 C C . MET A 1 206 ? 43.058 24.279 119.807 1.00 57.79 205 MET A C 1
ATOM 1373 O O . MET A 1 206 ? 42.590 25.074 120.618 1.00 56.95 205 MET A O 1
ATOM 1378 N N . THR A 1 207 ? 43.714 24.655 118.723 1.00 58.38 206 THR A N 1
ATOM 1379 C CA . THR A 1 207 ? 43.980 26.041 118.455 1.00 58.63 206 THR A CA 1
ATOM 1380 C C . THR A 1 207 ? 42.827 26.691 117.690 1.00 58.25 206 THR A C 1
ATOM 1381 O O . THR A 1 207 ? 42.724 27.911 117.661 1.00 58.87 206 THR A O 1
ATOM 1385 N N . HIS A 1 208 ? 41.956 25.884 117.084 1.00 57.38 207 HIS A N 1
ATOM 1386 C CA . HIS A 1 208 ? 40.800 26.399 116.332 1.00 57.11 207 HIS A CA 1
ATOM 1387 C C . HIS A 1 208 ? 39.573 25.507 116.537 1.00 55.81 207 HIS A C 1
ATOM 1388 O O . HIS A 1 208 ? 39.700 24.352 116.950 1.00 55.15 207 HIS A O 1
ATOM 1395 N N . TYR A 1 209 ? 38.396 26.044 116.213 1.00 55.61 208 TYR A N 1
ATOM 1396 C CA . TYR A 1 209 ? 37.127 25.300 116.261 1.00 54.72 208 TYR A CA 1
ATOM 1397 C C . TYR A 1 209 ? 36.333 25.597 114.995 1.00 55.87 208 TYR A C 1
ATOM 1398 O O . TYR A 1 209 ? 36.611 26.584 114.309 1.00 57.22 208 TYR A O 1
ATOM 1407 N N . VAL A 1 210 ? 35.329 24.770 114.713 1.00 55.61 209 VAL A N 1
ATOM 1408 C CA . VAL A 1 210 ? 34.417 24.987 113.595 1.00 56.75 209 VAL A CA 1
ATOM 1409 C C . VAL A 1 210 ? 33.011 25.333 114.093 1.00 56.56 209 VAL A C 1
ATOM 1410 O O . VAL A 1 210 ? 32.474 24.657 114.966 1.00 55.36 209 VA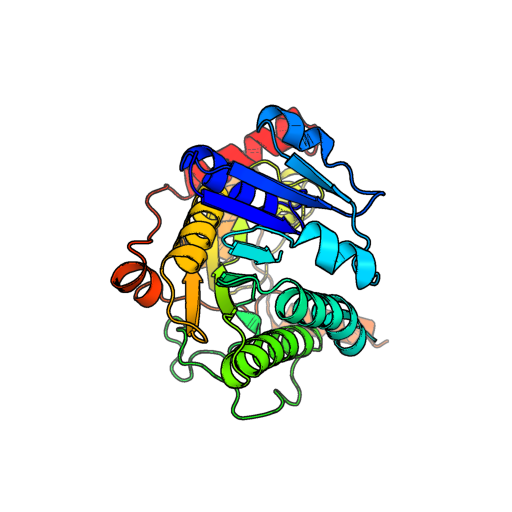L A O 1
ATOM 1414 N N . ALA A 1 211 ? 32.405 26.366 113.504 1.00 57.93 210 ALA A N 1
ATOM 1415 C CA . ALA A 1 211 ? 31.073 26.838 113.916 1.00 57.87 210 ALA A CA 1
ATOM 1416 C C . ALA A 1 211 ? 30.075 25.688 113.994 1.00 57.27 210 ALA A C 1
ATOM 1417 O O . ALA A 1 211 ? 30.089 24.771 113.158 1.00 57.96 210 ALA A O 1
ATOM 1419 N N . GLY A 1 212 ? 29.209 25.733 114.999 1.00 56.38 211 GLY A N 1
ATOM 1420 C CA . GLY A 1 212 ? 28.239 24.658 115.198 1.00 55.83 211 GLY A CA 1
ATOM 1421 C C . GLY A 1 212 ? 27.403 24.794 116.458 1.00 54.76 211 GLY A C 1
ATOM 1422 O O . GLY A 1 212 ? 27.805 25.429 117.436 1.00 54.35 211 GLY A O 1
ATOM 1423 N N . GLN A 1 213 ? 26.233 24.178 116.429 1.00 54.22 212 GLN A N 1
ATOM 1424 C CA . GLN A 1 213 ? 25.316 24.239 117.546 1.00 53.51 212 GLN A CA 1
ATOM 1425 C C . GLN A 1 213 ? 25.418 22.919 118.272 1.00 51.69 212 GLN A C 1
ATOM 1426 O O . GLN A 1 213 ? 25.544 21.885 117.638 1.00 52.09 212 GLN A O 1
ATOM 1432 N N . ARG A 1 214 ? 25.335 22.947 119.596 1.00 50.03 213 ARG A N 1
ATOM 1433 C CA . ARG A 1 214 ? 25.490 21.737 120.394 1.00 48.34 213 ARG A CA 1
ATOM 1434 C C . ARG A 1 214 ? 24.783 21.844 121.723 1.00 45.85 213 ARG A C 1
ATOM 1435 O O . ARG A 1 214 ? 24.717 22.920 122.289 1.00 45.82 213 ARG A O 1
ATOM 1443 N N . ASN A 1 215 ? 24.257 20.727 122.213 1.00 43.88 214 ASN A N 1
ATOM 1444 C CA . ASN A 1 215 ? 23.746 20.640 123.584 1.00 42.22 214 ASN A CA 1
ATOM 1445 C C . ASN A 1 215 ? 2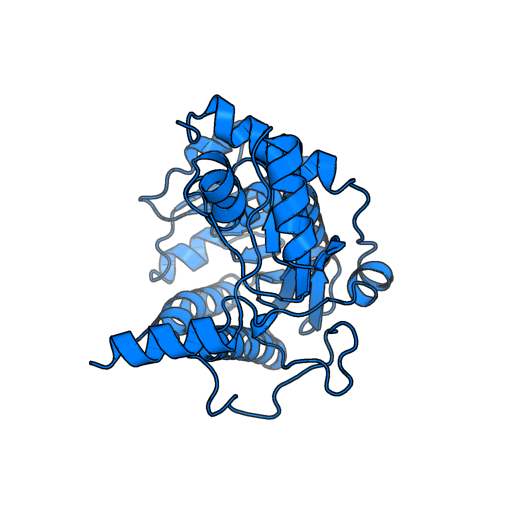4.700 19.856 124.462 1.00 40.75 214 ASN A C 1
ATOM 1446 O O . ASN A 1 215 ? 25.048 18.701 124.159 1.00 40.15 214 ASN A O 1
ATOM 1451 N N . VAL A 1 216 ? 25.107 20.507 125.551 1.00 39.50 215 VAL A N 1
ATOM 1452 C CA . VAL A 1 216 ? 26.038 19.965 126.522 1.00 38.15 215 VAL A CA 1
ATOM 1453 C C . VAL A 1 216 ? 25.283 19.669 127.812 1.00 37.21 215 VAL A C 1
ATOM 1454 O O . VAL A 1 216 ? 24.396 20.432 128.185 1.00 37.80 215 VAL A O 1
ATOM 1458 N N . ILE A 1 217 ? 25.620 18.565 128.478 1.00 35.85 216 ILE A N 1
ATOM 1459 C CA . ILE A 1 217 ? 24.950 18.171 129.721 1.00 35.05 216 ILE A CA 1
ATOM 1460 C C . ILE A 1 217 ? 25.947 17.689 130.761 1.00 34.70 216 ILE A C 1
ATOM 1461 O O . ILE A 1 217 ? 26.951 17.048 130.448 1.00 34.32 216 ILE A O 1
ATOM 1466 N N . ASP A 1 218 ? 25.656 18.042 132.007 1.00 34.65 217 ASP A N 1
ATOM 1467 C CA . ASP A 1 218 ? 26.503 17.727 133.133 1.00 34.83 217 ASP A CA 1
ATOM 1468 C C . ASP A 1 218 ? 26.425 16.199 133.373 1.00 34.44 217 ASP A C 1
ATOM 1469 O O . ASP A 1 218 ? 25.359 15.597 133.290 1.00 34.59 217 ASP A O 1
ATOM 1474 N N . ALA A 1 219 ? 27.563 15.574 133.626 1.00 33.84 218 ALA A N 1
ATOM 1475 C CA . ALA A 1 219 ? 27.610 14.139 133.731 1.00 33.83 218 ALA A CA 1
ATOM 1476 C C . ALA A 1 219 ? 26.747 13.644 134.889 1.00 34.04 218 ALA A C 1
ATOM 1477 O O . ALA A 1 219 ? 25.968 12.699 134.726 1.00 33.81 218 ALA A O 1
ATOM 1479 N N . ALA A 1 220 ? 26.900 14.271 136.052 1.00 34.51 219 ALA A N 1
ATOM 1480 C CA . ALA A 1 220 ? 26.186 13.828 137.254 1.00 35.00 219 ALA A CA 1
ATOM 1481 C C . ALA A 1 220 ? 24.696 13.814 136.977 1.00 35.27 219 ALA A C 1
ATOM 1482 O O . ALA A 1 220 ? 24.020 12.861 137.317 1.00 36.24 219 ALA A O 1
ATOM 1484 N N . GLU A 1 221 ? 24.199 14.854 136.325 1.00 35.63 220 GLU A N 1
ATOM 1485 C CA . GLU A 1 221 ? 22.781 14.950 136.015 1.00 36.52 220 GLU A CA 1
ATOM 1486 C C . GLU A 1 221 ? 22.365 13.915 134.991 1.00 35.70 220 GLU A C 1
ATOM 1487 O O . GLU A 1 221 ? 21.339 13.255 135.183 1.00 36.59 220 GLU A O 1
ATOM 1493 N N . ALA A 1 222 ? 23.130 13.781 133.907 1.00 34.94 221 ALA A N 1
ATOM 1494 C CA . ALA A 1 222 ? 22.754 12.856 132.823 1.00 34.65 221 ALA A CA 1
ATOM 1495 C C . ALA A 1 222 ? 22.527 11.449 133.392 1.00 34.43 221 ALA A C 1
ATOM 1496 O O . ALA A 1 222 ? 21.594 10.764 133.016 1.00 33.80 221 ALA A O 1
ATOM 1498 N N . GLY A 1 223 ? 23.360 11.055 134.344 1.00 34.70 222 GLY A N 1
ATOM 1499 C CA . GLY A 1 223 ? 23.150 9.816 135.097 1.00 35.31 222 GLY A CA 1
ATOM 1500 C C . GLY A 1 223 ? 21.822 9.737 135.833 1.00 35.90 222 GLY A C 1
ATOM 1501 O O . GLY A 1 223 ? 21.197 8.689 135.878 1.00 36.04 222 GLY A O 1
ATOM 1502 N N . ARG A 1 224 ? 21.395 10.838 136.428 1.00 36.51 223 ARG A N 1
ATOM 1503 C CA . ARG A 1 224 ? 20.126 10.852 137.114 1.00 37.92 223 ARG A CA 1
ATOM 1504 C C . ARG A 1 224 ? 18.979 10.801 136.106 1.00 38.16 223 ARG A C 1
ATOM 1505 O O . ARG A 1 224 ? 17.976 10.108 136.315 1.00 39.09 223 ARG A O 1
ATOM 1513 N N . GLY A 1 225 ? 19.148 11.502 134.993 1.00 37.49 224 GLY A N 1
ATOM 1514 C CA . GLY A 1 225 ? 18.194 11.434 133.910 1.00 37.40 224 GLY A CA 1
ATOM 1515 C C . GLY A 1 225 ? 18.022 10.035 133.372 1.00 37.11 224 GLY A C 1
ATOM 1516 O O . GLY A 1 225 ? 16.923 9.635 133.038 1.00 38.39 224 GLY A O 1
ATOM 1517 N N . LEU A 1 226 ? 19.106 9.284 133.275 1.00 36.42 225 LEU A N 1
ATOM 1518 C CA . LEU A 1 226 ? 19.016 7.905 132.817 1.00 36.13 225 LEU A CA 1
ATOM 1519 C C . LEU A 1 226 ? 18.180 7.082 133.791 1.00 36.35 225 LEU A C 1
ATOM 1520 O O . LEU A 1 226 ? 17.232 6.407 133.372 1.00 36.03 225 LEU A O 1
ATOM 1525 N N . LEU A 1 227 ? 18.518 7.147 135.080 1.00 36.58 226 LEU A N 1
ATOM 1526 C CA . LEU A 1 227 ? 17.736 6.434 136.100 1.00 37.38 226 LEU A CA 1
ATOM 1527 C C . LEU A 1 227 ? 16.259 6.805 135.971 1.00 38.64 226 LEU A C 1
ATOM 1528 O O . LEU A 1 227 ? 15.381 5.941 136.078 1.00 39.94 226 LEU A O 1
ATOM 1533 N N . MET A 1 228 ? 15.988 8.084 135.730 1.00 38.72 227 MET A N 1
ATOM 1534 C CA . MET A 1 228 ? 14.625 8.556 135.675 1.00 40.06 227 MET A CA 1
ATOM 1535 C C . MET A 1 228 ? 13.881 8.041 134.451 1.00 40.20 227 MET A C 1
ATOM 1536 O O . MET A 1 228 ? 12.698 7.755 134.526 1.00 41.12 227 MET A O 1
ATOM 1541 N N . ALA A 1 229 ? 14.555 7.960 133.313 1.00 39.82 228 ALA A N 1
ATOM 1542 C CA . ALA A 1 229 ? 13.943 7.380 132.118 1.00 40.12 228 ALA A CA 1
ATOM 1543 C C . ALA A 1 229 ? 13.624 5.935 132.395 1.00 40.07 228 ALA A C 1
ATOM 1544 O O . ALA A 1 229 ? 12.556 5.477 132.035 1.00 40.54 228 ALA A O 1
ATOM 1546 N N . LEU A 1 230 ? 14.560 5.238 133.045 1.00 39.54 229 LEU A N 1
ATOM 1547 C CA . LEU A 1 230 ? 14.454 3.800 133.283 1.00 39.94 229 LEU A CA 1
ATOM 1548 C C . LEU A 1 230 ? 13.239 3.527 134.140 1.00 41.54 229 LEU A C 1
ATOM 1549 O O . LEU A 1 230 ? 12.437 2.663 133.797 1.00 42.32 229 LEU A O 1
ATOM 1554 N N . GLU A 1 231 ? 13.077 4.291 135.222 1.00 42.08 230 GLU A N 1
ATOM 1555 C CA . GLU A 1 231 ? 11.952 4.086 136.131 1.00 43.20 230 GLU A CA 1
ATOM 1556 C C . GLU A 1 231 ? 10.647 4.605 135.561 1.00 43.66 230 GLU A C 1
ATOM 1557 O O . GLU A 1 231 ? 9.613 4.032 135.854 1.00 44.62 230 GLU A O 1
ATOM 1563 N N . ARG A 1 232 ? 10.691 5.668 134.751 1.00 43.30 231 ARG A N 1
ATOM 1564 C CA . ARG A 1 232 ? 9.477 6.456 134.423 1.00 44.21 231 ARG A CA 1
ATOM 1565 C C . ARG A 1 232 ? 9.107 6.617 132.959 1.00 44.61 231 ARG A C 1
ATOM 1566 O O . ARG A 1 232 ? 7.991 7.001 132.669 1.00 45.20 231 ARG A O 1
ATOM 1574 N N . GLY A 1 233 ? 10.015 6.347 132.034 1.00 44.49 232 GLY A N 1
ATOM 1575 C CA . GLY A 1 233 ? 9.694 6.500 130.618 1.00 45.35 232 GLY A CA 1
ATOM 1576 C C . GLY A 1 233 ? 8.616 5.559 130.103 1.00 46.75 232 GLY A C 1
ATOM 1577 O O . GLY A 1 233 ? 8.421 4.468 130.637 1.00 46.67 232 GLY A O 1
ATOM 1578 N N . ARG A 1 234 ? 7.903 5.990 129.068 1.00 48.00 233 ARG A N 1
ATOM 1579 C CA . ARG A 1 234 ? 7.013 5.094 128.341 1.00 49.78 233 ARG A CA 1
ATOM 1580 C C . ARG A 1 234 ? 7.830 4.151 127.431 1.00 49.40 233 ARG A C 1
ATOM 1581 O O . ARG A 1 234 ? 8.771 4.557 126.736 1.00 48.84 233 ARG A O 1
ATOM 1589 N N . ILE A 1 235 ? 7.441 2.883 127.458 1.00 49.86 234 ILE A N 1
ATOM 1590 C CA . ILE A 1 235 ? 8.110 1.813 126.737 1.00 49.63 234 ILE A CA 1
ATOM 1591 C C . ILE A 1 235 ? 8.107 2.195 125.273 1.00 49.45 234 ILE A C 1
ATOM 1592 O O . ILE A 1 235 ? 7.084 2.568 124.739 1.00 49.90 234 ILE A O 1
ATOM 1597 N N . GLY A 1 236 ? 9.264 2.150 124.638 1.00 48.66 235 GLY A N 1
ATOM 1598 C CA . GLY A 1 236 ? 9.367 2.460 123.221 1.00 49.12 235 GLY A CA 1
ATOM 1599 C C . GLY A 1 236 ? 9.553 3.928 122.875 1.00 48.77 235 GLY A C 1
ATOM 1600 O O . GLY A 1 236 ? 9.642 4.271 121.696 1.00 48.59 235 GLY A O 1
ATOM 1601 N N . GLU A 1 237 ? 9.620 4.794 123.887 1.00 48.39 236 GLU A N 1
ATOM 1602 C CA . GLU A 1 237 ? 9.805 6.229 123.661 1.00 48.43 236 GLU A CA 1
ATOM 1603 C C . GLU A 1 237 ? 11.262 6.676 123.840 1.00 46.93 236 GLU A C 1
ATOM 1604 O O . GLU A 1 237 ? 12.038 6.054 124.570 1.00 46.32 236 GLU A O 1
ATOM 1610 N N . ARG A 1 238 ? 11.625 7.762 123.169 1.00 46.51 237 ARG A N 1
ATOM 1611 C CA . ARG A 1 238 ? 12.924 8.420 123.374 1.00 45.37 237 ARG A CA 1
ATOM 1612 C C . ARG A 1 238 ? 12.768 9.558 124.376 1.00 44.65 237 ARG A C 1
ATOM 1613 O O . ARG A 1 238 ? 11.694 10.159 124.485 1.00 45.67 237 ARG A O 1
ATOM 1621 N N . TYR A 1 239 ? 13.828 9.847 125.122 1.00 43.01 238 TYR A N 1
ATOM 1622 C CA . TYR A 1 239 ? 13.841 11.009 126.000 1.00 41.83 238 TYR A CA 1
ATOM 1623 C C . TYR A 1 239 ? 15.184 11.699 125.920 1.00 40.47 238 TYR A C 1
ATOM 1624 O O . TYR A 1 239 ? 16.208 11.153 126.331 1.00 38.61 238 TYR A O 1
ATOM 1633 N N . LEU A 1 240 ? 15.160 12.904 125.356 1.00 40.61 239 LEU A N 1
ATOM 1634 C CA . LEU A 1 240 ? 16.323 13.770 125.309 1.00 39.83 239 LEU A CA 1
ATOM 1635 C C . LEU A 1 240 ? 16.632 14.354 126.710 1.00 39.47 239 LEU A C 1
ATOM 1636 O O . LEU A 1 240 ? 15.769 14.944 127.378 1.00 39.05 239 LEU A O 1
ATOM 1641 N N . LEU A 1 241 ? 17.875 14.136 127.146 1.00 38.66 240 LEU A N 1
ATOM 1642 C CA . LEU A 1 241 ? 18.340 14.543 128.452 1.00 37.61 240 LEU A CA 1
ATOM 1643 C C . LEU A 1 241 ? 19.340 15.654 128.169 1.00 37.57 240 LEU A C 1
ATOM 1644 O O . LEU A 1 241 ? 20.433 15.389 127.738 1.00 36.67 240 LEU A O 1
ATOM 1649 N N . THR A 1 242 ? 18.923 16.900 128.396 1.00 38.55 241 THR A N 1
ATOM 1650 C CA . THR A 1 242 ? 19.605 18.075 127.869 1.00 38.87 241 THR A CA 1
ATOM 1651 C C . THR A 1 242 ? 20.074 18.973 128.975 1.00 39.42 241 THR A C 1
ATOM 1652 O O . THR A 1 242 ? 19.559 18.916 130.084 1.00 39.90 241 THR A O 1
ATOM 1656 N N . GLY A 1 243 ? 21.040 19.827 128.648 1.00 40.64 242 GLY A N 1
ATOM 1657 C CA . GLY A 1 243 ? 21.699 20.706 129.609 1.00 41.08 242 GLY A CA 1
ATOM 1658 C C . GLY A 1 243 ? 21.627 22.121 129.109 1.00 42.48 242 GLY A C 1
ATOM 1659 O O . GLY A 1 243 ? 20.667 22.827 129.412 1.00 43.82 242 GLY A O 1
ATOM 1660 N N . HIS A 1 244 ? 22.629 22.533 128.333 1.00 43.14 243 HIS A N 1
ATOM 1661 C CA . HIS A 1 244 ? 22.680 23.892 127.767 1.00 43.98 243 HIS A CA 1
ATOM 1662 C C . HIS A 1 244 ? 22.860 23.826 126.264 1.00 44.62 243 HIS A C 1
ATOM 1663 O O . HIS A 1 244 ? 23.729 23.092 125.776 1.00 44.57 243 HIS A O 1
ATOM 1670 N N . ASN A 1 245 ? 22.030 24.574 125.533 1.00 45.22 244 ASN A N 1
ATOM 1671 C CA . ASN A 1 245 ? 22.258 24.782 124.112 1.00 45.40 244 ASN A CA 1
ATOM 1672 C C . ASN A 1 245 ? 23.311 25.858 123.935 1.00 46.58 244 ASN A C 1
ATOM 1673 O O . ASN A 1 245 ? 23.250 26.899 124.550 1.00 46.90 244 ASN A O 1
ATOM 1678 N N . LEU A 1 246 ? 24.286 25.583 123.090 1.00 47.76 245 LEU A N 1
ATOM 1679 C CA . LEU A 1 246 ? 25.546 26.284 123.135 1.00 48.77 245 LEU A CA 1
ATOM 1680 C C . LEU A 1 246 ? 26.151 26.397 121.753 1.00 49.75 245 LEU A C 1
ATOM 1681 O O . LEU A 1 246 ? 26.240 25.409 121.039 1.00 50.32 245 LEU A O 1
ATOM 1686 N N . GLU A 1 247 ? 26.589 27.584 121.374 1.00 50.68 246 GLU A N 1
ATOM 1687 C CA . GLU A 1 247 ? 27.448 27.707 120.211 1.00 51.39 246 GLU A CA 1
ATOM 1688 C C . GLU A 1 247 ? 28.839 27.129 120.562 1.00 50.13 246 GLU A C 1
ATOM 1689 O O . GLU A 1 247 ? 29.317 27.261 121.692 1.00 49.51 246 GLU A O 1
ATOM 1695 N N . MET A 1 248 ? 29.479 26.483 119.595 1.00 49.72 247 MET A N 1
ATOM 1696 C CA . MET A 1 248 ? 30.833 25.981 119.782 1.00 49.04 247 MET A CA 1
ATOM 1697 C C . MET A 1 248 ? 31.824 27.091 120.050 1.00 49.21 247 MET A C 1
ATOM 1698 O O . MET A 1 248 ? 32.835 26.859 120.711 1.00 49.10 247 MET A O 1
ATOM 1703 N N . ALA A 1 249 ? 31.564 28.283 119.515 1.00 49.64 248 ALA A N 1
ATOM 1704 C CA . ALA A 1 249 ? 32.356 29.467 119.850 1.00 49.59 248 ALA A CA 1
ATOM 1705 C C . ALA A 1 249 ? 32.368 29.711 121.361 1.00 48.61 248 ALA A C 1
ATOM 1706 O O . ALA A 1 249 ? 33.407 29.979 121.945 1.00 48.97 248 ALA A O 1
ATOM 1708 N N . ASP A 1 250 ? 31.203 29.608 121.984 1.00 47.90 249 ASP A N 1
ATOM 1709 C CA . ASP A 1 250 ? 31.038 29.953 123.393 1.00 47.56 249 ASP A CA 1
ATOM 1710 C C . ASP A 1 250 ? 31.519 28.827 124.335 1.00 46.05 249 ASP A C 1
ATOM 1711 O O . ASP A 1 250 ? 32.127 29.098 125.366 1.00 45.71 249 ASP A O 1
ATOM 1716 N N . LEU A 1 251 ? 31.276 27.572 123.968 1.00 44.72 250 LEU A N 1
ATOM 1717 C CA . LEU A 1 251 ? 31.836 26.442 124.706 1.00 43.44 250 LEU A CA 1
ATOM 1718 C C . LEU A 1 251 ? 33.367 26.441 124.655 1.00 44.25 250 LEU A C 1
ATOM 1719 O O . LEU A 1 251 ? 34.055 26.201 125.656 1.00 44.81 250 LEU A O 1
ATOM 1724 N N . THR A 1 252 ? 33.892 26.669 123.467 1.00 44.86 251 THR A N 1
ATOM 1725 C CA . THR A 1 252 ? 35.305 26.854 123.267 1.00 45.45 251 THR A CA 1
ATOM 1726 C C . THR A 1 252 ? 35.813 27.958 124.149 1.00 45.69 251 THR A C 1
ATOM 1727 O O . THR A 1 252 ? 36.859 27.834 124.778 1.00 45.88 251 THR A O 1
ATOM 1731 N N . ARG A 1 253 ? 35.068 29.052 124.195 1.00 46.21 252 ARG A N 1
ATOM 1732 C CA . ARG A 1 253 ? 35.565 30.261 124.843 1.00 47.01 252 ARG A CA 1
ATOM 1733 C C . ARG A 1 253 ? 35.501 30.150 126.365 1.00 46.53 252 ARG A C 1
ATOM 1734 O O . ARG A 1 253 ? 36.384 30.655 127.059 1.00 46.62 252 ARG A O 1
ATOM 1742 N N . ARG A 1 254 ? 34.499 29.465 126.891 1.00 46.05 253 ARG A N 1
ATOM 1743 C CA . ARG A 1 254 ? 34.349 29.439 128.335 1.00 46.95 253 ARG A CA 1
ATOM 1744 C C . ARG A 1 254 ? 35.450 28.577 128.918 1.00 46.08 253 ARG A C 1
ATOM 1745 O O . ARG A 1 254 ? 36.097 28.941 129.885 1.00 46.38 253 ARG A O 1
ATOM 1753 N N . ILE A 1 255 ? 35.673 27.436 128.291 1.00 45.76 254 ILE A N 1
ATOM 1754 C CA . ILE A 1 255 ? 36.716 26.502 128.710 1.00 45.00 254 ILE A CA 1
ATOM 1755 C C . ILE A 1 255 ? 38.050 27.207 128.668 1.00 46.06 254 ILE A C 1
ATOM 1756 O O . ILE A 1 255 ? 38.805 27.118 129.619 1.00 46.46 254 ILE A O 1
ATOM 1761 N N . ALA A 1 256 ? 38.341 27.918 127.581 1.00 46.97 255 ALA A N 1
ATOM 1762 C CA . ALA A 1 256 ? 39.568 28.726 127.520 1.00 48.35 255 ALA A CA 1
ATOM 1763 C C . ALA A 1 256 ? 39.678 29.692 128.704 1.00 49.13 255 ALA A C 1
ATOM 1764 O O . ALA A 1 256 ? 40.691 29.736 129.399 1.00 49.77 255 ALA A O 1
ATOM 1766 N N . GLU A 1 257 ? 38.626 30.456 128.948 1.00 49.62 256 GLU A N 1
ATOM 1767 C CA . GLU A 1 257 ? 38.689 31.501 129.967 1.00 50.54 256 GLU A CA 1
ATOM 1768 C C . GLU A 1 257 ? 38.972 30.909 131.341 1.00 50.38 256 GLU A C 1
ATOM 1769 O O . GLU A 1 257 ? 39.770 31.464 132.110 1.00 51.74 256 GLU A O 1
ATOM 1775 N N . LEU A 1 258 ? 38.340 29.765 131.620 1.00 49.29 257 LEU A N 1
ATOM 1776 C CA . LEU A 1 258 ? 38.508 29.050 132.876 1.00 48.48 257 LEU A CA 1
ATOM 1777 C C . LEU A 1 258 ? 39.898 28.448 133.019 1.00 49.27 257 LEU A C 1
ATOM 1778 O O . LEU A 1 258 ? 40.425 28.387 134.121 1.00 49.84 257 LEU A O 1
ATOM 1783 N N . LEU A 1 259 ? 40.499 28.006 131.918 1.00 49.67 258 LEU A N 1
ATOM 1784 C CA . LEU A 1 259 ? 41.839 27.421 131.975 1.00 50.60 258 LEU A CA 1
ATOM 1785 C C . LEU A 1 259 ? 42.946 28.468 131.954 1.00 52.55 258 LEU A C 1
ATOM 1786 O O . LEU A 1 259 ? 44.126 28.121 132.050 1.00 53.18 258 LEU A O 1
ATOM 1791 N N . GLY A 1 260 ? 42.565 29.740 131.836 1.00 54.22 259 GLY A N 1
ATOM 1792 C CA . GLY A 1 260 ? 43.520 30.839 131.686 1.00 56.25 259 GLY A CA 1
ATOM 1793 C C . GLY A 1 260 ? 44.246 30.818 130.348 1.00 57.52 259 GLY A C 1
ATOM 1794 O O . GLY A 1 260 ? 45.403 31.221 130.269 1.00 58.69 259 GLY A O 1
ATOM 1795 N N . GLN A 1 261 ? 43.554 30.376 129.296 1.00 57.84 260 GLN A N 1
ATOM 1796 C CA . GLN A 1 261 ? 44.152 30.147 127.975 1.00 58.98 260 GLN A CA 1
ATOM 1797 C C . GLN A 1 261 ? 43.495 31.054 126.936 1.00 59.74 260 GLN A C 1
ATOM 1798 O O . GLN A 1 261 ? 42.436 31.605 127.204 1.00 59.41 260 GLN A O 1
ATOM 1804 N N . PRO A 1 262 ? 44.113 31.207 125.741 1.00 61.28 261 PRO A N 1
ATOM 1805 C CA . PRO A 1 262 ? 43.465 32.020 124.692 1.00 61.84 261 PRO A CA 1
ATOM 1806 C C . PRO A 1 262 ? 42.305 31.284 124.019 1.00 61.13 261 PRO A C 1
ATOM 1807 O O . PRO A 1 262 ? 42.349 30.065 123.875 1.00 60.71 261 PRO A O 1
ATOM 1811 N N . ALA A 1 263 ? 41.269 32.013 123.622 1.00 61.36 262 ALA A N 1
ATOM 1812 C CA . ALA A 1 263 ? 40.132 31.387 122.948 1.00 60.75 262 ALA A CA 1
ATOM 1813 C C . ALA A 1 263 ? 40.558 30.866 121.576 1.00 61.35 262 ALA A C 1
ATOM 1814 O O . ALA A 1 263 ? 41.231 31.569 120.824 1.00 62.44 262 ALA A O 1
ATOM 1816 N N . PRO A 1 264 ? 40.203 29.609 121.265 1.00 60.93 263 PRO A N 1
ATOM 1817 C CA . PRO A 1 264 ? 40.373 29.091 119.922 1.00 61.48 263 PRO A CA 1
ATOM 1818 C C . PRO A 1 264 ? 39.642 29.932 118.896 1.00 62.47 263 PRO A C 1
ATOM 1819 O O . PRO A 1 264 ? 38.532 30.379 119.135 1.00 61.59 263 PRO A O 1
ATOM 1823 N N . GLN A 1 265 ? 40.280 30.115 117.751 1.00 64.28 264 GLN A N 1
ATOM 1824 C CA . GLN A 1 265 ? 39.762 30.973 116.712 1.00 65.80 264 GLN A CA 1
ATOM 1825 C C . GLN A 1 265 ? 38.875 30.189 115.760 1.00 65.35 264 GLN A C 1
ATOM 1826 O O . GLN A 1 265 ? 39.044 28.983 115.602 1.00 64.44 264 GLN A O 1
ATOM 1832 N N . PRO A 1 266 ? 37.912 30.878 115.128 1.00 66.08 265 PRO A N 1
ATOM 1833 C CA . PRO A 1 266 ? 36.995 30.183 114.248 1.00 66.15 265 PRO A CA 1
ATOM 1834 C C . PRO A 1 266 ? 37.701 29.715 113.012 1.00 67.31 265 PRO A C 1
ATOM 1835 O O . PRO A 1 266 ? 38.652 30.341 112.562 1.00 67.93 265 PRO A O 1
ATOM 1839 N N . MET A 1 267 ? 37.230 28.609 112.476 1.00 67.60 266 MET A N 1
ATOM 1840 C CA . MET A 1 267 ? 37.762 28.091 111.260 1.00 69.38 266 MET A CA 1
ATOM 1841 C C . MET A 1 267 ? 36.599 27.814 110.346 1.00 69.59 266 MET A C 1
ATOM 1842 O O . MET A 1 267 ? 35.633 27.169 110.741 1.00 68.65 266 MET A O 1
ATOM 1847 N N . SER A 1 268 ? 36.709 28.323 109.127 1.00 71.22 267 SER A N 1
ATOM 1848 C CA . SER A 1 268 ? 35.654 28.243 108.120 1.00 72.13 267 SER A CA 1
ATOM 1849 C C . SER A 1 268 ? 35.252 26.801 107.818 1.00 71.64 267 SER A C 1
ATOM 1850 O O . SER A 1 268 ? 36.045 25.873 107.960 1.00 71.11 267 SER A O 1
ATOM 1853 N N . MET A 1 269 ? 34.004 26.624 107.416 1.00 71.80 268 MET A N 1
ATOM 1854 C CA . MET A 1 269 ? 33.521 25.320 107.019 1.00 71.80 268 MET A CA 1
ATOM 1855 C C . MET A 1 269 ? 34.142 24.916 105.691 1.00 73.09 268 MET A C 1
ATOM 1856 O O . MET A 1 269 ? 34.506 23.755 105.496 1.00 73.12 268 MET A O 1
ATOM 1861 N N . ALA A 1 270 ? 34.249 25.880 104.784 1.00 74.30 269 ALA A N 1
ATOM 1862 C CA . ALA A 1 270 ? 34.917 25.677 103.504 1.00 76.07 269 ALA A CA 1
ATOM 1863 C C . ALA A 1 270 ? 36.387 25.278 103.685 1.00 76.13 269 ALA A C 1
ATOM 1864 O O . ALA A 1 270 ? 36.915 24.454 102.924 1.00 77.02 269 ALA A O 1
ATOM 1866 N N . MET A 1 271 ? 37.034 25.850 104.702 1.00 75.24 270 MET A N 1
ATOM 1867 C CA . MET A 1 271 ? 38.440 25.577 104.975 1.00 75.30 270 MET A CA 1
ATOM 1868 C C . MET A 1 271 ? 38.625 24.194 105.562 1.00 74.08 270 MET A C 1
ATOM 1869 O O . MET A 1 271 ? 39.725 23.667 105.545 1.00 74.36 270 MET A O 1
ATOM 1874 N N . ALA A 1 272 ? 37.547 23.620 106.092 1.00 73.02 271 ALA A N 1
ATOM 1875 C CA . ALA A 1 272 ? 37.537 22.245 106.591 1.00 72.20 271 ALA A CA 1
ATOM 1876 C C . ALA A 1 272 ? 37.444 21.247 105.450 1.00 73.55 271 ALA A C 1
ATOM 1877 O O . ALA A 1 272 ? 38.179 20.265 105.416 1.00 73.39 271 ALA A O 1
ATOM 1879 N N . ARG A 1 273 ? 36.535 21.499 104.515 1.00 75.22 272 ARG A N 1
ATOM 1880 C CA . ARG A 1 273 ? 36.421 20.662 103.307 1.00 77.17 272 ARG A CA 1
ATOM 1881 C C . ARG A 1 273 ? 37.650 20.759 102.413 1.00 78.81 272 ARG A C 1
ATOM 1882 O O . ARG A 1 273 ? 38.057 19.768 101.805 1.00 79.44 272 ARG A O 1
ATOM 1890 N N . ALA A 1 274 ? 38.228 21.957 102.333 1.00 79.62 273 ALA A N 1
ATOM 1891 C CA . ALA A 1 274 ? 39.443 22.177 101.553 1.00 81.40 273 ALA A CA 1
ATOM 1892 C C . ALA A 1 274 ? 40.639 21.369 102.077 1.00 81.30 273 ALA A C 1
ATOM 1893 O O . ALA A 1 274 ? 41.563 21.093 101.315 1.00 83.0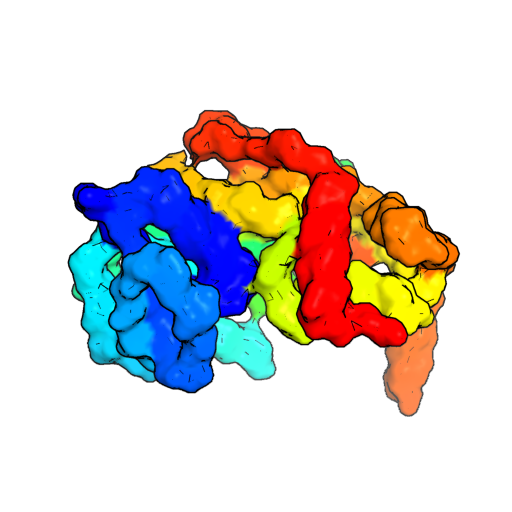6 273 ALA A O 1
ATOM 1895 N N . LEU A 1 275 ? 40.626 20.996 103.358 1.00 79.75 274 LEU A N 1
ATOM 1896 C CA . LEU A 1 275 ? 41.633 20.085 103.913 1.00 79.69 274 LEU A CA 1
ATOM 1897 C C . LEU A 1 275 ? 41.278 18.646 103.614 1.00 79.87 274 LEU A C 1
ATOM 1898 O O . LEU A 1 275 ? 42.138 17.855 103.241 1.00 80.63 274 LEU A O 1
ATOM 1903 N N . ALA A 1 276 ? 40.007 18.305 103.785 1.00 79.35 275 ALA A N 1
ATOM 1904 C CA . ALA A 1 276 ? 39.518 17.002 103.378 1.00 79.97 275 ALA A CA 1
ATOM 1905 C C . ALA A 1 276 ? 39.906 16.712 101.919 1.00 82.74 275 ALA A C 1
ATOM 1906 O O . ALA A 1 276 ? 40.258 15.580 101.580 1.00 83.43 275 ALA A O 1
ATOM 1908 N N . THR A 1 277 ? 39.857 17.751 101.082 1.00 84.67 276 THR A N 1
ATOM 1909 C CA . THR A 1 277 ? 40.171 17.673 99.646 1.00 87.61 276 THR A CA 1
ATOM 1910 C C . THR A 1 277 ? 41.673 17.562 99.353 1.00 89.41 276 THR A C 1
ATOM 1911 O O . THR A 1 277 ? 42.084 16.860 98.421 1.00 91.20 276 THR A O 1
ATOM 1915 N N . LEU A 1 278 ? 42.488 18.276 100.122 1.00 89.38 277 LEU A N 1
ATOM 1916 C CA . LEU A 1 278 ? 43.940 18.097 100.056 1.00 90.84 277 LEU A CA 1
ATOM 1917 C C . LEU A 1 278 ? 44.325 16.673 100.489 1.00 90.88 277 LEU A C 1
ATOM 1918 O O . LEU A 1 278 ? 45.275 16.094 99.952 1.00 92.26 277 LEU A O 1
ATOM 1923 N N . GLY A 1 279 ? 43.581 16.121 101.453 1.00 89.54 278 GLY A N 1
ATOM 1924 C CA . GLY A 1 279 ? 43.726 14.723 101.855 1.00 89.59 278 GLY A CA 1
ATOM 1925 C C . GLY A 1 279 ? 43.636 13.762 100.679 1.00 91.84 278 GLY A C 1
ATOM 1926 O O . GLY A 1 279 ? 44.540 12.955 100.467 1.00 93.04 278 GLY A O 1
ATOM 1927 N N . ARG A 1 280 ? 42.563 13.877 99.894 1.00 92.94 279 ARG A N 1
ATOM 1928 C CA . ARG A 1 280 ? 42.308 12.992 98.733 1.00 95.16 279 ARG A CA 1
ATOM 1929 C C . ARG A 1 280 ? 43.505 12.799 97.783 1.00 97.40 279 ARG A C 1
ATOM 1930 O O . ARG A 1 280 ? 43.705 11.710 97.240 1.00 98.89 279 ARG A O 1
ATOM 1938 N N . LEU A 1 281 ? 44.292 13.849 97.580 1.00 97.98 280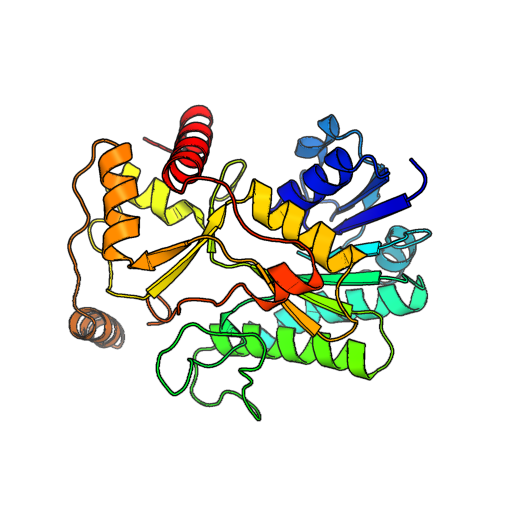 LEU A N 1
ATOM 1939 C CA . LEU A 1 281 ? 45.630 13.690 97.028 1.00 99.60 280 LEU A CA 1
ATOM 1940 C C . LEU A 1 281 ? 46.506 13.005 98.077 1.00 98.57 280 LEU A C 1
ATOM 1941 O O . LEU A 1 281 ? 47.356 12.183 97.753 1.00 99.72 280 LEU A O 1
ATOM 1946 N N . GLU A 1 298 ? 32.918 18.190 109.726 1.00 84.53 297 GLU A N 1
ATOM 1947 C CA . GLU A 1 298 ? 31.972 17.407 108.950 1.00 85.20 297 GLU A CA 1
ATOM 1948 C C . GLU A 1 298 ? 30.713 17.212 109.811 1.00 84.05 297 GLU A C 1
ATOM 1949 O O . GLU A 1 298 ? 29.838 18.083 109.846 1.00 83.81 297 GLU A O 1
ATOM 1955 N N . VAL A 1 299 ? 30.631 16.066 110.499 1.00 83.15 298 VAL A N 1
ATOM 1956 C CA . VAL A 1 299 ? 29.806 15.923 111.713 1.00 81.42 298 VAL A CA 1
ATOM 1957 C C . VAL A 1 299 ? 30.619 16.405 112.954 1.00 79.85 298 VAL A C 1
ATOM 1958 O O . VAL A 1 299 ? 30.146 16.323 114.106 1.00 78.88 298 VAL A O 1
ATOM 1962 N N . MET A 1 300 ? 31.833 16.915 112.684 1.00 79.35 299 MET A N 1
ATOM 1963 C CA . MET A 1 300 ? 32.693 17.630 113.658 1.00 77.86 299 MET A CA 1
ATOM 1964 C C . MET A 1 300 ? 32.077 18.990 114.128 1.00 76.28 299 MET A C 1
ATOM 1965 O O . MET A 1 300 ? 32.506 19.599 115.127 1.00 75.34 299 MET A O 1
ATOM 1970 N N . ALA A 1 301 ? 31.091 19.458 113.363 1.00 75.05 300 ALA A N 1
ATOM 1971 C CA . ALA A 1 301 ? 30.183 20.525 113.769 1.00 73.23 300 ALA A CA 1
ATOM 1972 C C . ALA A 1 301 ? 28.863 20.304 113.011 1.00 71.94 300 ALA A C 1
ATOM 1973 O O . ALA A 1 301 ? 28.364 21.190 112.304 1.00 72.09 300 ALA A O 1
ATOM 1975 N N . GLY A 1 302 ? 28.331 19.089 113.147 1.00 69.29 301 GLY A N 1
ATOM 1976 C CA . GLY A 1 302 ? 27.035 18.736 112.585 1.00 67.97 301 GLY A CA 1
ATOM 1977 C C . GLY A 1 302 ? 25.994 18.441 113.654 1.00 65.18 301 GLY A C 1
ATOM 1978 O O . GLY A 1 302 ? 25.029 17.735 113.390 1.00 65.41 301 GLY A O 1
ATOM 1979 N N . GLY A 1 303 ? 26.169 18.985 114.857 1.00 61.88 302 GLY A N 1
ATOM 1980 C CA . GLY A 1 303 ? 25.225 18.750 115.946 1.00 59.26 302 GLY A CA 1
ATOM 1981 C C . GLY A 1 303 ? 24.124 19.783 115.907 1.00 58.00 302 GLY A C 1
ATOM 1982 O O . GLY A 1 303 ? 24.232 20.754 115.153 1.00 58.79 302 GLY A O 1
ATOM 1983 N N . GLN A 1 304 ? 23.070 19.584 116.707 1.00 55.26 303 GLN A N 1
ATOM 1984 C CA . GLN A 1 304 ? 22.017 20.610 116.875 1.00 53.61 303 GLN A CA 1
ATOM 1985 C C . GLN A 1 304 ? 21.643 20.864 118.331 1.00 51.42 303 GLN A C 1
ATOM 1986 O O . GLN A 1 304 ? 22.076 20.142 119.227 1.00 50.17 303 GLN A O 1
ATOM 1992 N N . PHE A 1 305 ? 20.853 21.916 118.552 1.00 50.50 304 PHE A N 1
ATOM 1993 C CA . PHE A 1 305 ? 20.265 22.200 119.858 1.00 48.83 304 PHE A CA 1
ATOM 1994 C C . PHE A 1 305 ? 19.178 21.177 120.094 1.00 48.13 304 PHE A C 1
ATOM 1995 O O . PHE A 1 305 ? 18.564 20.694 119.144 1.00 48.33 304 PHE A O 1
ATOM 2003 N N . LEU A 1 306 ? 18.945 20.863 121.365 1.00 46.95 305 LEU A N 1
ATOM 2004 C CA . LEU A 1 306 ? 17.979 19.852 121.768 1.00 46.58 305 LEU A CA 1
ATOM 2005 C C . LEU A 1 306 ? 16.910 20.468 122.685 1.00 47.65 305 LEU A C 1
ATOM 2006 O O . LEU A 1 306 ? 17.209 21.359 123.467 1.00 47.70 305 LEU A O 1
ATOM 2011 N N . ASP A 1 307 ? 15.669 19.997 122.550 1.00 49.12 306 ASP A N 1
ATOM 2012 C CA . ASP A 1 307 ? 14.522 20.443 123.331 1.00 50.33 306 ASP A CA 1
ATOM 2013 C C . ASP A 1 307 ? 14.342 19.442 124.448 1.00 49.72 306 ASP A C 1
ATOM 2014 O O . ASP A 1 307 ? 14.131 18.263 124.186 1.00 49.30 306 ASP A O 1
ATOM 2019 N N . GLY A 1 308 ? 14.405 19.919 125.690 1.00 49.94 307 GLY A N 1
ATOM 2020 C CA . GLY A 1 308 ? 14.272 19.066 126.874 1.00 49.56 307 GLY A CA 1
ATOM 2021 C C . GLY A 1 308 ? 12.893 18.908 127.497 1.00 50.38 307 GLY A C 1
ATOM 2022 O O . GLY A 1 308 ? 12.777 18.335 128.573 1.00 50.34 307 GLY A O 1
ATOM 2023 N N . ARG A 1 309 ? 11.846 19.368 126.826 1.00 51.88 308 ARG A N 1
ATOM 2024 C CA . ARG A 1 309 ? 10.501 19.397 127.420 1.00 53.61 308 ARG A CA 1
ATOM 2025 C C . ARG A 1 309 ? 9.899 18.027 127.750 1.00 53.05 308 ARG A C 1
ATOM 2026 O O . ARG A 1 309 ? 9.233 17.868 128.780 1.00 53.14 308 ARG A O 1
ATOM 2034 N N . LYS A 1 310 ? 10.093 17.053 126.862 1.00 52.48 309 LYS A N 1
ATOM 2035 C CA . LYS A 1 310 ? 9.485 15.736 127.045 1.00 52.04 309 LYS A CA 1
ATOM 2036 C C . LYS A 1 310 ? 9.983 15.164 128.356 1.00 51.06 309 LYS A C 1
ATOM 2037 O O . LYS A 1 310 ? 9.172 14.793 129.193 1.00 51.89 309 LYS A O 1
ATOM 2043 N N . ALA A 1 311 ? 11.303 15.125 128.548 1.00 49.48 310 ALA A N 1
ATOM 2044 C CA . ALA A 1 311 ? 11.891 14.612 129.804 1.00 48.69 310 ALA A CA 1
ATOM 2045 C C . ALA A 1 311 ? 11.362 15.342 131.048 1.00 49.15 310 ALA A C 1
ATOM 2046 O O . ALA A 1 311 ? 11.068 14.724 132.071 1.00 49.42 310 ALA A O 1
ATOM 2048 N N . ARG A 1 312 ? 11.259 16.659 130.955 1.00 49.37 311 ARG A N 1
ATOM 2049 C CA . ARG A 1 312 ? 10.784 17.457 132.052 1.00 50.07 311 ARG A CA 1
ATOM 2050 C C . ARG A 1 312 ? 9.356 17.136 132.462 1.00 51.51 311 ARG A C 1
ATOM 2051 O O . ARG A 1 312 ? 9.083 16.937 133.633 1.00 51.80 311 ARG A O 1
ATOM 2059 N N . GLU A 1 313 ? 8.446 17.111 131.497 1.00 52.77 312 GLU A N 1
ATOM 2060 C CA . GLU A 1 313 ? 7.034 16.893 131.785 1.00 54.30 312 GLU A CA 1
ATOM 2061 C C . GLU A 1 313 ? 6.752 15.440 132.193 1.00 53.42 312 GLU A C 1
ATOM 2062 O O . GLU A 1 313 ? 6.048 15.187 133.159 1.00 53.60 312 GLU A O 1
ATOM 2068 N N . GLU A 1 314 ? 7.346 14.493 131.487 1.00 52.08 313 GLU A N 1
ATOM 2069 C CA . GLU A 1 314 ? 7.104 13.093 131.763 1.00 51.70 313 GLU A CA 1
ATOM 2070 C C . GLU A 1 314 ? 7.966 12.564 132.885 1.00 50.25 313 GLU A C 1
ATOM 2071 O O . GLU A 1 314 ? 7.467 11.892 133.770 1.00 50.42 313 GLU A O 1
ATOM 2077 N N . LEU A 1 315 ? 9.257 12.866 132.858 1.00 48.80 314 LEU A N 1
ATOM 2078 C CA . LEU A 1 315 ? 10.195 12.257 133.822 1.00 47.76 314 LEU A CA 1
ATOM 2079 C C . LEU A 1 315 ? 10.395 13.071 135.090 1.00 47.46 314 LEU A C 1
ATOM 2080 O O . LEU A 1 315 ? 10.849 12.539 136.090 1.00 47.59 314 LEU A O 1
ATOM 2085 N N . GLY A 1 316 ? 10.029 14.344 135.057 1.00 47.39 315 GLY A N 1
ATOM 2086 C CA . GLY A 1 316 ? 10.404 15.268 136.107 1.00 47.13 315 GLY A CA 1
ATOM 2087 C C . GLY A 1 316 ? 11.850 15.724 135.957 1.00 46.18 315 GLY A C 1
ATOM 2088 O O . GLY A 1 316 ? 12.398 16.373 136.850 1.00 46.28 315 GLY A O 1
ATOM 2089 N N . PHE A 1 317 ? 12.479 15.420 134.822 1.00 45.29 316 PHE A N 1
ATOM 2090 C CA . PHE A 1 317 ? 13.896 15.719 134.683 1.00 43.91 316 PHE A CA 1
ATOM 2091 C C . PHE A 1 317 ? 14.220 17.040 134.013 1.00 43.62 316 PHE A C 1
ATOM 2092 O O . PHE A 1 317 ? 13.678 17.384 132.973 1.00 43.82 316 PHE A O 1
ATOM 2100 N N . PHE A 1 318 ? 15.173 17.748 134.598 1.00 43.09 317 PHE A N 1
ATOM 2101 C CA . PHE A 1 318 ? 15.776 18.887 133.934 1.00 42.59 317 PHE A CA 1
ATOM 2102 C C . PHE A 1 318 ? 17.022 19.321 134.705 1.00 41.89 317 PHE A C 1
ATOM 2103 O O . PHE A 1 318 ? 17.131 19.070 135.894 1.00 42.22 317 PHE A O 1
ATOM 2111 N N . SER A 1 319 ? 17.926 20.010 134.023 1.00 41.62 318 SER A N 1
ATOM 2112 C CA . SER A 1 319 ? 19.192 20.431 134.602 1.00 41.35 318 SER A CA 1
ATOM 2113 C C . SER A 1 319 ? 19.003 21.632 135.495 1.00 41.59 318 SER A C 1
ATOM 2114 O O . SER A 1 319 ? 18.167 22.494 135.218 1.00 41.78 318 SER A O 1
ATOM 2117 N N . THR A 1 320 ? 19.777 21.657 136.580 1.00 40.97 319 THR A N 1
ATOM 2118 C CA . THR A 1 320 ? 19.815 22.791 137.498 1.00 41.06 319 THR A CA 1
ATOM 2119 C C . THR A 1 320 ? 21.237 23.327 137.714 1.00 40.50 319 THR A C 1
ATOM 2120 O O . THR A 1 320 ? 21.413 24.333 138.380 1.00 41.29 319 THR A O 1
ATOM 2124 N N . THR A 1 321 ? 22.234 22.685 137.106 1.00 39.53 320 THR A N 1
ATOM 2125 C CA . THR A 1 321 ? 23.656 22.986 137.336 1.00 39.15 320 THR A CA 1
ATOM 2126 C C . THR A 1 321 ? 24.159 24.059 136.369 1.00 39.30 320 THR A C 1
ATOM 2127 O O . THR A 1 321 ? 23.931 23.975 135.182 1.00 39.07 320 THR A O 1
ATOM 2131 N N . ALA A 1 322 ? 24.831 25.081 136.891 1.00 40.26 321 ALA A N 1
ATOM 2132 C CA . ALA A 1 322 ? 25.479 26.083 136.045 1.00 40.52 321 ALA A CA 1
ATOM 2133 C C . ALA A 1 322 ? 26.523 25.380 135.207 1.00 40.00 321 ALA A C 1
ATOM 2134 O O . ALA A 1 322 ? 27.199 24.484 135.707 1.00 39.43 321 ALA A O 1
ATOM 2136 N N . LEU A 1 323 ? 26.637 25.784 133.942 1.00 40.64 322 LEU A N 1
ATOM 2137 C CA . LEU A 1 323 ? 27.644 25.242 133.019 1.00 40.84 322 LEU A CA 1
ATOM 2138 C C . LEU A 1 323 ? 29.064 25.406 133.493 1.00 41.75 322 LEU A C 1
ATOM 2139 O O . LEU A 1 323 ? 29.887 24.585 133.189 1.00 41.36 322 LEU A O 1
ATOM 2144 N N . ASP A 1 324 ? 29.355 26.498 134.193 1.00 43.88 323 ASP A N 1
ATOM 2145 C CA . ASP A 1 324 ? 30.709 26.767 134.664 1.00 45.09 323 ASP A CA 1
ATOM 2146 C C . ASP A 1 324 ? 31.082 25.759 135.728 1.00 44.86 323 ASP A C 1
ATOM 2147 O O . ASP A 1 324 ? 32.244 25.332 135.802 1.00 45.44 323 ASP A O 1
ATOM 2152 N N . ASP A 1 325 ? 30.115 25.411 136.576 1.00 44.43 324 ASP A N 1
ATOM 2153 C CA . ASP A 1 325 ? 30.359 24.462 137.658 1.00 44.18 324 ASP A CA 1
ATOM 2154 C C . ASP A 1 325 ? 30.708 23.095 137.064 1.00 42.56 324 ASP A C 1
ATOM 2155 O O . ASP A 1 325 ? 31.551 22.386 137.595 1.00 42.12 324 ASP A O 1
ATOM 2160 N N . THR A 1 326 ? 30.074 22.751 135.946 1.00 41.39 325 THR A N 1
ATOM 2161 C CA . THR A 1 326 ? 30.339 21.487 135.265 1.00 40.29 325 THR A CA 1
ATOM 2162 C C . THR A 1 326 ? 31.710 21.525 134.641 1.00 40.33 325 THR A C 1
ATOM 2163 O O . THR A 1 326 ? 32.522 20.644 134.882 1.00 40.23 325 THR A O 1
ATOM 2167 N N . LEU A 1 327 ? 31.970 22.558 133.853 1.00 40.34 326 LEU A N 1
ATOM 2168 C CA . LEU A 1 327 ? 33.277 22.713 133.251 1.00 41.19 326 LEU A CA 1
ATOM 2169 C C . LEU A 1 327 ? 34.394 22.803 134.276 1.00 41.86 326 LEU A C 1
ATOM 2170 O O . LEU A 1 327 ? 35.478 22.342 133.989 1.00 42.97 326 LEU A O 1
ATOM 2175 N N . LEU A 1 328 ? 34.163 23.408 135.443 1.00 42.51 327 LEU A N 1
ATOM 2176 C CA . LEU A 1 328 ? 35.203 23.444 136.494 1.00 42.89 327 LEU A CA 1
ATOM 2177 C C . LEU A 1 328 ? 35.444 22.087 137.155 1.00 42.58 327 LEU A C 1
ATOM 2178 O O . LEU A 1 328 ? 36.562 21.793 137.576 1.00 43.70 327 LEU A O 1
ATOM 2183 N N . ARG A 1 329 ? 34.418 21.257 137.244 1.00 41.58 328 ARG A N 1
ATOM 2184 C CA . ARG A 1 329 ? 34.530 20.021 137.993 1.00 41.18 328 ARG A CA 1
ATOM 2185 C C . ARG A 1 329 ? 35.295 19.034 137.132 1.00 40.97 328 ARG A C 1
ATOM 2186 O O . ARG A 1 329 ? 36.128 18.272 137.623 1.00 41.31 328 ARG A O 1
ATOM 2194 N N . ALA A 1 330 ? 35.008 19.075 135.835 1.00 40.43 329 ALA A N 1
ATOM 2195 C CA . ALA A 1 330 ? 35.758 18.337 134.845 1.00 40.04 329 ALA A CA 1
ATOM 2196 C C . ALA A 1 330 ? 37.203 18.796 134.859 1.00 40.82 329 ALA A C 1
ATOM 2197 O O . ALA A 1 330 ? 38.127 17.992 135.004 1.00 41.58 329 ALA A O 1
ATOM 2199 N N . ILE A 1 331 ? 37.401 20.098 134.718 1.00 41.27 330 ILE A N 1
ATOM 2200 C CA . ILE A 1 331 ? 38.739 20.652 134.750 1.00 41.80 330 ILE A CA 1
ATOM 2201 C C . ILE A 1 331 ? 39.518 20.149 135.951 1.00 42.19 330 ILE A C 1
ATOM 2202 O O . ILE A 1 331 ? 40.633 19.727 135.794 1.00 43.27 330 ILE A O 1
ATOM 2207 N N . ASP A 1 332 ? 38.932 20.166 137.134 1.00 42.44 331 ASP A N 1
ATOM 2208 C CA . ASP A 1 332 ? 39.643 19.734 138.340 1.00 43.41 331 ASP A CA 1
ATOM 2209 C C . ASP A 1 332 ? 39.975 18.242 138.356 1.00 42.90 331 ASP A C 1
ATOM 2210 O O . ASP A 1 332 ? 41.075 17.837 138.766 1.00 43.66 331 ASP A O 1
ATOM 2215 N N . TRP A 1 333 ? 39.021 17.426 137.925 1.00 41.39 332 TRP A N 1
ATOM 2216 C CA . TRP A 1 333 ? 39.260 16.011 137.810 1.00 40.40 332 TRP A CA 1
ATOM 2217 C C . TRP A 1 333 ? 40.455 15.762 136.877 1.00 40.86 332 TRP A C 1
ATOM 2218 O O . TRP A 1 333 ? 41.373 15.006 137.218 1.00 41.24 332 TRP A O 1
ATOM 2229 N N . PHE A 1 334 ? 40.468 16.412 135.715 1.00 40.60 333 PHE A N 1
ATOM 2230 C CA . PHE A 1 334 ? 41.549 16.190 134.761 1.00 41.07 333 PHE A CA 1
ATOM 2231 C C . PHE A 1 334 ? 42.891 16.582 135.347 1.00 42.97 333 PHE A C 1
ATOM 2232 O O . PHE A 1 334 ? 43.885 15.904 135.131 1.00 43.40 333 PHE A O 1
ATOM 2240 N N . ARG A 1 335 ? 42.903 17.676 136.096 1.00 44.37 334 ARG A N 1
ATOM 2241 C CA . ARG A 1 335 ? 44.111 18.186 136.685 1.00 46.59 334 ARG A CA 1
ATOM 2242 C C . ARG A 1 335 ? 44.653 17.257 137.782 1.00 47.82 334 ARG A C 1
ATOM 2243 O O . ARG A 1 335 ? 45.841 16.959 137.791 1.00 48.81 334 ARG A O 1
ATOM 2251 N N . ASP A 1 336 ? 43.803 16.785 138.692 1.00 48.23 335 ASP A N 1
ATOM 2252 C CA . ASP A 1 336 ? 44.270 15.918 139.785 1.00 49.76 335 ASP A CA 1
ATOM 2253 C C . ASP A 1 336 ? 44.877 14.622 139.263 1.00 49.69 335 ASP A C 1
ATOM 2254 O O . ASP A 1 336 ? 45.757 14.025 139.902 1.00 50.28 335 ASP A O 1
ATOM 2259 N N . ASN A 1 337 ? 44.390 14.188 138.102 1.00 48.62 336 ASN A N 1
ATOM 2260 C CA . ASN A 1 337 ? 44.873 12.970 137.483 1.00 48.23 336 ASN A CA 1
ATOM 2261 C C . ASN A 1 337 ? 45.889 13.224 136.382 1.00 48.55 336 ASN A C 1
ATOM 2262 O O . ASN A 1 337 ? 46.285 12.312 135.688 1.00 49.42 336 ASN A O 1
ATOM 2267 N N . GLY A 1 338 ? 46.353 14.455 136.255 1.00 48.68 337 GLY A N 1
ATOM 2268 C CA . GLY A 1 338 ? 47.494 14.738 135.416 1.00 49.53 337 GLY A CA 1
ATOM 2269 C C . GLY A 1 338 ? 47.248 14.637 133.926 1.00 49.47 337 GLY A C 1
ATOM 2270 O O . GLY A 1 338 ? 48.161 14.260 133.191 1.00 50.55 337 GLY A O 1
ATOM 2271 N N . TYR A 1 339 ? 46.038 14.973 133.474 1.00 48.34 338 TYR A N 1
ATOM 2272 C CA . TYR A 1 339 ? 45.747 15.060 132.035 1.00 48.15 338 TYR A CA 1
ATOM 2273 C C . TYR A 1 339 ? 46.245 16.377 131.444 1.00 49.09 338 TYR A C 1
ATOM 2274 O O . TYR A 1 339 ? 46.339 16.493 130.233 1.00 49.51 338 TYR A O 1
ATOM 2283 N N . PHE A 1 340 ? 46.540 17.374 132.275 1.00 50.11 339 PHE A N 1
ATOM 2284 C CA . PHE A 1 340 ? 47.146 18.625 131.775 1.00 51.50 339 PHE A CA 1
ATOM 2285 C C . PHE A 1 340 ? 48.634 18.617 131.983 1.00 53.75 339 PHE A C 1
ATOM 2286 O O . PHE A 1 340 ? 49.111 18.397 133.100 1.00 54.84 339 PHE A O 1
ATOM 2294 N N . ASN A 1 341 ? 49.356 18.928 130.913 1.00 55.38 340 ASN A N 1
ATOM 2295 C CA . ASN A 1 341 ? 50.804 19.039 130.945 1.00 56.95 340 ASN A CA 1
ATOM 2296 C C . ASN A 1 341 ? 51.224 20.321 131.630 1.00 57.56 340 ASN A C 1
ATOM 2297 O O . ASN A 1 341 ? 52.403 20.497 131.902 1.00 59.34 340 ASN A O 1
#

Foldseek 3Di:
DPAEEEEEPCLALQNVLLQVLCLVVVHAYEYEYAPPDDCVVNCVSVHHYAYDDQQHLVRLLVSLAPHQEYEYDVLQVVLCVSVVSNLVSCVNNVHQFYEYEAEPLLFDADPVQDADEQPGHDPDQPPPDDVVSRSRVVVLVVQLVSLVVPGQYEYEYEWQEFAASQVVNDSCVLLLCQLQVNQQAAEWAKTFYDYSNQSSNLRVLCRVWNDGSTYAYATADIDIPQVVQCLSQVVSVHDRRYYDYPVNVVVVVVVVVCHCSRVHGHHDRVVSCVGRVGDDDDDPSVRSVRRVVNCVVVPSHD

B-factor: mean 51.72, std 13.38, range [13.25, 104.23]